Protein AF-A0A957M4W5-F1 (afdb_monomer_lite)

Structure (mmCIF, N/CA/C/O backbone):
data_AF-A0A957M4W5-F1
#
_entry.id   AF-A0A957M4W5-F1
#
loop_
_atom_site.group_PDB
_atom_site.id
_atom_site.type_symbol
_atom_site.label_atom_id
_atom_site.label_alt_id
_atom_site.label_comp_id
_atom_site.label_asym_id
_atom_site.label_entity_id
_atom_site.label_seq_id
_atom_site.pdbx_PDB_ins_code
_atom_site.Cartn_x
_atom_site.Cartn_y
_atom_site.Cartn_z
_atom_site.occupancy
_atom_site.B_iso_or_equiv
_atom_site.auth_seq_id
_atom_site.auth_comp_id
_atom_site.auth_asym_id
_atom_site.auth_atom_id
_atom_site.pdbx_PDB_model_num
ATOM 1 N N . MET A 1 1 ? -40.527 -30.490 67.585 1.00 49.03 1 MET A N 1
ATOM 2 C CA . MET A 1 1 ? -40.979 -29.823 68.826 1.00 49.03 1 MET A CA 1
ATOM 3 C C . MET A 1 1 ? -39.750 -29.315 69.561 1.00 49.03 1 MET A C 1
ATOM 5 O O . MET A 1 1 ? -38.882 -30.117 69.866 1.00 49.03 1 MET A O 1
ATOM 9 N N . SER A 1 2 ? -39.619 -27.997 69.733 1.00 46.81 2 SER A N 1
ATOM 10 C CA . SER A 1 2 ? -38.446 -27.379 70.375 1.00 46.81 2 SER A CA 1
ATOM 11 C C . SER A 1 2 ? -38.465 -27.635 71.887 1.00 46.81 2 SER A C 1
ATOM 13 O O . SER A 1 2 ? -39.535 -27.599 72.487 1.00 46.81 2 SER A O 1
ATOM 15 N N . THR A 1 3 ? -37.305 -27.873 72.506 1.00 54.59 3 THR A N 1
ATOM 16 C CA . THR A 1 3 ? -37.113 -28.144 73.948 1.00 54.59 3 THR A CA 1
ATOM 17 C C . THR A 1 3 ? -37.828 -27.124 74.847 1.00 54.59 3 THR A C 1
ATOM 19 O O . THR A 1 3 ? -38.330 -27.476 75.911 1.00 54.59 3 THR A O 1
ATOM 22 N N . LYS A 1 4 ? -37.982 -25.881 74.364 1.00 51.59 4 LYS A N 1
ATOM 23 C CA . LYS A 1 4 ? -38.770 -24.819 75.010 1.00 51.59 4 LYS A CA 1
ATOM 24 C C . LYS A 1 4 ? -40.241 -25.191 75.229 1.00 51.59 4 LYS A C 1
ATOM 26 O O . LYS A 1 4 ? -40.789 -24.856 76.271 1.00 51.59 4 LYS A O 1
ATOM 31 N N . TYR A 1 5 ? -40.866 -25.890 74.282 1.00 57.50 5 TYR A N 1
ATOM 32 C CA . TYR A 1 5 ? -42.267 -26.310 74.391 1.00 57.50 5 TYR A CA 1
ATOM 33 C C . TYR A 1 5 ? -42.451 -27.432 75.421 1.00 57.50 5 TYR A C 1
ATOM 35 O O . TYR A 1 5 ? -43.413 -27.397 76.175 1.00 57.50 5 TYR A O 1
ATOM 43 N N . MET A 1 6 ? -41.497 -28.366 75.536 1.00 63.84 6 MET A N 1
ATOM 44 C CA . MET A 1 6 ? -41.560 -29.418 76.565 1.00 63.84 6 MET A CA 1
ATOM 45 C C . MET A 1 6 ? -41.401 -28.871 77.989 1.00 63.84 6 MET A C 1
ATOM 47 O O . MET A 1 6 ? -42.071 -29.342 78.904 1.00 63.84 6 MET A O 1
ATOM 51 N N . ILE A 1 7 ? -40.526 -27.879 78.179 1.00 61.97 7 ILE A N 1
ATOM 52 C CA . ILE A 1 7 ? -40.342 -27.193 79.467 1.00 61.97 7 ILE A CA 1
ATOM 53 C C . ILE A 1 7 ? -41.641 -26.472 79.853 1.00 61.97 7 ILE A C 1
ATOM 55 O O . ILE A 1 7 ? -42.148 -26.666 80.957 1.00 61.97 7 ILE A O 1
ATOM 59 N N . TYR A 1 8 ? -42.231 -25.715 78.922 1.00 60.00 8 TYR A N 1
ATOM 60 C CA . TYR A 1 8 ? -43.507 -25.030 79.147 1.00 60.00 8 TYR A CA 1
ATOM 61 C C . TYR A 1 8 ? -44.640 -25.994 79.532 1.00 60.00 8 TYR A C 1
ATOM 63 O O . TYR A 1 8 ? -45.317 -25.743 80.526 1.00 60.00 8 TYR A O 1
ATOM 71 N N . ASP A 1 9 ? -44.809 -27.113 78.822 1.00 66.62 9 ASP A N 1
ATOM 72 C CA . ASP A 1 9 ? -45.874 -28.086 79.115 1.00 66.62 9 ASP A CA 1
ATOM 73 C C . ASP A 1 9 ? -45.688 -28.774 80.477 1.00 66.62 9 ASP A C 1
ATOM 75 O O . ASP A 1 9 ? -46.644 -28.920 81.244 1.00 66.62 9 ASP A O 1
ATOM 79 N N . LYS A 1 10 ? -44.448 -29.148 80.824 1.00 66.69 10 LYS A N 1
ATOM 80 C CA . LYS A 1 10 ? -44.124 -29.808 82.099 1.00 66.69 10 LYS A CA 1
ATOM 81 C C . LYS A 1 10 ? -44.449 -28.919 83.303 1.00 66.69 10 LYS A C 1
ATOM 83 O O . LYS A 1 10 ? -45.010 -29.394 84.292 1.00 66.69 10 LYS A O 1
ATOM 88 N N . TYR A 1 11 ? -44.124 -27.630 83.221 1.00 62.44 11 TYR A N 1
ATOM 89 C CA . TYR A 1 11 ? -44.342 -26.689 84.320 1.00 62.44 11 TYR A CA 1
ATOM 90 C C . TYR A 1 11 ? -45.766 -26.115 84.347 1.00 62.44 11 TYR A C 1
ATOM 92 O O . TYR A 1 11 ? -46.300 -25.889 85.433 1.00 62.44 11 TYR A O 1
ATOM 100 N N . ALA A 1 12 ? -46.427 -25.961 83.194 1.00 63.72 12 ALA A N 1
ATOM 101 C CA . ALA A 1 12 ? -47.840 -25.581 83.119 1.00 63.72 12 ALA A CA 1
ATOM 102 C C . ALA A 1 12 ? -48.756 -26.648 83.741 1.00 63.72 12 ALA A C 1
ATOM 104 O O . ALA A 1 12 ? -49.696 -26.307 84.460 1.00 63.72 12 ALA A O 1
ATOM 105 N N . TYR A 1 13 ? -48.444 -27.932 83.534 1.00 64.94 13 TYR A N 1
ATOM 106 C CA . TYR A 1 13 ? -49.155 -29.040 84.173 1.00 64.94 13 TYR A CA 1
ATOM 107 C C . TYR A 1 13 ? -48.959 -29.046 85.700 1.00 64.94 13 TYR A C 1
ATOM 109 O O . TYR A 1 13 ? -49.928 -29.152 86.450 1.00 64.94 13 TYR A O 1
ATOM 117 N N . ALA A 1 14 ? -47.725 -28.843 86.177 1.00 61.59 14 ALA A N 1
ATOM 118 C CA . ALA A 1 14 ? -47.419 -28.781 87.609 1.00 61.59 14 ALA A CA 1
ATOM 119 C C . ALA A 1 14 ? -48.068 -27.573 88.319 1.00 61.59 14 ALA A C 1
ATOM 121 O O . ALA A 1 14 ? -48.540 -27.694 89.450 1.00 61.59 14 ALA A O 1
ATOM 122 N N . LEU A 1 15 ? -48.136 -26.414 87.653 1.00 61.06 15 LEU A N 1
ATOM 123 C CA . LEU A 1 15 ? -48.837 -25.225 88.154 1.00 61.06 15 LEU A CA 1
ATOM 124 C C . LEU A 1 15 ? -50.358 -25.408 88.148 1.00 61.06 15 LEU A C 1
ATOM 126 O O . LEU A 1 15 ? -51.016 -25.022 89.112 1.00 61.06 15 LEU A O 1
ATOM 130 N N . GLY A 1 16 ? -50.915 -26.016 87.096 1.00 64.12 16 GLY A N 1
ATOM 131 C CA . GLY A 1 16 ? -52.340 -26.333 87.009 1.00 64.12 16 GLY A CA 1
ATOM 132 C C . GLY A 1 16 ? -52.800 -27.263 88.132 1.00 64.12 16 GLY A C 1
ATOM 133 O O . GLY A 1 16 ? -53.835 -27.010 88.748 1.00 64.12 16 GLY A O 1
ATOM 134 N N . GLU A 1 17 ? -51.994 -28.273 88.461 1.00 62.56 17 GLU A N 1
ATOM 135 C CA . GLU A 1 17 ? -52.295 -29.216 89.541 1.00 62.56 17 GLU A CA 1
ATOM 136 C C . GLU A 1 17 ? -52.114 -28.581 90.932 1.00 62.56 17 GLU A C 1
ATOM 138 O O . GLU A 1 17 ? -52.993 -28.691 91.789 1.00 62.56 17 GLU A O 1
ATOM 143 N N . GLY A 1 18 ? -51.050 -27.792 91.131 1.00 57.69 18 GLY A N 1
ATOM 144 C CA . GLY A 1 18 ? -50.808 -27.071 92.387 1.00 57.69 18 GLY A CA 1
ATOM 145 C C . GLY A 1 18 ? -51.865 -26.005 92.711 1.00 57.69 18 GLY A C 1
ATOM 146 O O . GLY A 1 18 ? -52.215 -25.815 93.875 1.00 57.69 18 GLY A O 1
ATOM 147 N N . VAL A 1 19 ? -52.431 -25.336 91.698 1.00 60.56 19 VAL A N 1
ATOM 148 C CA . VAL A 1 19 ? -53.544 -24.378 91.864 1.00 60.56 19 VAL A CA 1
ATOM 149 C C . VAL A 1 19 ? -54.858 -25.096 92.198 1.00 60.56 19 VAL A C 1
ATOM 151 O O . VAL A 1 19 ? -55.658 -24.585 92.988 1.00 60.56 19 VAL A O 1
ATOM 154 N N . ARG A 1 20 ? -55.073 -26.299 91.652 1.00 58.00 20 ARG A N 1
ATOM 155 C CA . ARG A 1 20 ? -56.258 -27.124 91.935 1.00 58.00 20 ARG A CA 1
ATOM 156 C C . ARG A 1 20 ? -56.265 -27.641 93.375 1.00 58.00 20 ARG A C 1
ATOM 158 O O . ARG A 1 20 ? -57.319 -27.657 94.011 1.00 58.00 20 ARG A O 1
ATOM 165 N N . GLU A 1 21 ? -55.097 -27.984 93.914 1.00 53.88 21 GLU A N 1
ATOM 166 C CA . GLU A 1 21 ? -54.930 -28.370 95.322 1.00 53.88 21 GLU A CA 1
ATOM 167 C C . GLU A 1 21 ? -54.934 -27.173 96.291 1.00 53.88 21 GLU A C 1
ATOM 169 O O . GLU A 1 21 ? -55.368 -27.311 97.437 1.00 53.88 21 GLU A O 1
ATOM 174 N N . LEU A 1 22 ? -54.566 -25.968 95.832 1.00 53.09 22 LEU A N 1
ATOM 175 C CA . LEU A 1 22 ? -54.606 -24.728 96.623 1.00 53.09 22 LEU A CA 1
ATOM 176 C C . LEU A 1 22 ? -56.011 -24.380 97.143 1.00 53.09 22 LEU A C 1
ATOM 178 O O . LEU A 1 22 ? -56.154 -23.829 98.237 1.00 53.09 22 LEU A O 1
ATOM 182 N N . SER A 1 23 ? -57.054 -24.754 96.391 1.00 54.22 23 SER A N 1
ATOM 183 C CA . SER A 1 23 ? -58.458 -24.593 96.803 1.00 54.22 23 SER A CA 1
ATOM 184 C C . SER A 1 23 ? -58.836 -25.406 98.051 1.00 54.22 23 SER A C 1
ATOM 186 O O . SER A 1 23 ? -59.921 -25.205 98.591 1.00 54.22 23 SER A O 1
ATOM 188 N N . ARG A 1 24 ? -57.961 -26.298 98.546 1.00 55.62 24 ARG A N 1
ATOM 189 C CA . ARG A 1 24 ? -58.175 -27.093 99.770 1.00 55.62 24 ARG A CA 1
ATOM 190 C C . ARG A 1 24 ? -57.471 -26.547 101.024 1.00 55.62 24 ARG A C 1
ATOM 192 O O . ARG A 1 24 ? -57.522 -27.190 102.066 1.00 55.62 24 ARG A O 1
ATOM 199 N N . GLY A 1 25 ? -56.891 -25.341 100.971 1.00 53.22 25 GLY A N 1
ATOM 200 C CA . GLY A 1 25 ? -56.636 -24.533 102.175 1.00 53.22 25 GLY A CA 1
ATOM 201 C C . GLY A 1 25 ? -55.295 -24.719 102.898 1.00 53.22 25 GLY A C 1
ATOM 202 O O . GLY A 1 25 ? -55.212 -24.384 104.078 1.00 53.22 25 GLY A O 1
ATOM 203 N N . ASN A 1 26 ? -54.233 -25.193 102.235 1.00 55.41 26 ASN A N 1
ATOM 204 C CA . ASN A 1 26 ? -52.929 -25.403 102.881 1.00 55.41 26 ASN A CA 1
ATOM 205 C C . ASN A 1 26 ? -51.832 -24.487 102.283 1.00 55.41 26 ASN A C 1
ATOM 207 O O . ASN A 1 26 ? -51.520 -24.554 101.095 1.00 55.41 26 ASN A O 1
ATOM 211 N N . ARG A 1 27 ? -51.246 -23.593 103.097 1.00 53.28 27 ARG A N 1
ATOM 212 C CA . ARG A 1 27 ? -50.326 -22.513 102.650 1.00 53.28 27 ARG A CA 1
ATOM 213 C C . ARG A 1 27 ? -48.969 -23.003 102.121 1.00 53.28 27 ARG A C 1
ATOM 215 O O . ARG A 1 27 ? -48.314 -22.276 101.381 1.00 53.28 27 ARG A O 1
ATOM 222 N N . ILE A 1 28 ? -48.587 -24.239 102.444 1.00 56.12 28 ILE A N 1
ATOM 223 C CA . ILE A 1 28 ? -47.304 -24.871 102.081 1.00 56.12 28 ILE A CA 1
ATOM 224 C C . ILE A 1 28 ? -47.142 -25.008 100.548 1.00 56.12 28 ILE A C 1
ATOM 226 O O . ILE A 1 28 ? -46.027 -25.012 100.031 1.00 56.12 28 ILE A O 1
ATOM 230 N N . HIS A 1 29 ? -48.245 -25.031 99.792 1.00 59.09 29 HIS A N 1
ATOM 231 C CA . HIS A 1 29 ? -48.216 -25.227 98.337 1.00 59.09 29 HIS A CA 1
ATOM 232 C C . HIS A 1 29 ? -47.910 -23.952 97.531 1.00 59.09 29 HIS A C 1
ATOM 234 O O . HIS A 1 29 ? -47.412 -24.054 96.412 1.00 59.09 29 HIS A O 1
ATOM 240 N N . ILE A 1 30 ? -48.135 -22.749 98.083 1.00 62.62 30 ILE A N 1
ATOM 241 C CA . ILE A 1 30 ? -47.792 -21.484 97.397 1.00 62.62 30 ILE A CA 1
ATOM 242 C C . ILE A 1 30 ? -46.275 -21.326 97.300 1.00 62.62 30 ILE A C 1
ATOM 244 O O . ILE A 1 30 ? -45.759 -20.913 96.261 1.00 62.62 30 ILE A O 1
ATOM 248 N N . ASP A 1 31 ? -45.557 -21.677 98.366 1.00 64.31 31 ASP A N 1
ATOM 249 C CA . ASP A 1 31 ? -44.098 -21.599 98.388 1.00 64.31 31 ASP A CA 1
ATOM 250 C C . ASP A 1 31 ? -43.473 -22.663 97.479 1.00 64.31 31 ASP A C 1
ATOM 252 O O . ASP A 1 31 ? -42.521 -22.362 96.761 1.00 64.31 31 ASP A O 1
ATOM 256 N N . ALA A 1 32 ? -44.070 -23.858 97.403 1.00 67.94 32 ALA A N 1
ATOM 257 C CA . ALA A 1 32 ? -43.677 -24.891 96.446 1.00 67.94 32 ALA A CA 1
ATOM 258 C C . ALA A 1 32 ? -43.917 -24.463 94.985 1.00 67.94 32 ALA A C 1
ATOM 260 O O . ALA A 1 32 ? -43.037 -24.634 94.144 1.00 67.94 32 ALA A O 1
ATOM 261 N N . ALA A 1 33 ? -45.061 -23.840 94.680 1.00 66.06 33 ALA A N 1
ATOM 262 C CA . ALA A 1 33 ? -45.351 -23.310 93.346 1.00 66.06 33 ALA A CA 1
ATOM 263 C C . ALA A 1 33 ? -44.408 -22.156 92.965 1.00 66.06 33 ALA A C 1
ATOM 265 O O . ALA A 1 33 ? -43.913 -22.101 91.841 1.00 66.06 33 ALA A O 1
ATOM 266 N N . ARG A 1 34 ? -44.098 -21.255 93.907 1.00 68.25 34 ARG A N 1
ATOM 267 C CA . ARG A 1 34 ? -43.106 -20.185 93.703 1.00 68.25 34 ARG A CA 1
ATOM 268 C C . ARG A 1 34 ? -41.699 -20.735 93.498 1.00 68.25 34 ARG A C 1
ATOM 270 O O . ARG A 1 34 ? -40.968 -20.196 92.672 1.00 68.25 34 ARG A O 1
ATOM 277 N N . LEU A 1 35 ? -41.319 -21.785 94.224 1.00 75.81 35 LEU A N 1
ATOM 278 C CA . LEU A 1 35 ? -40.028 -22.448 94.060 1.00 75.81 35 LEU A CA 1
ATOM 279 C C . LEU A 1 35 ? -39.932 -23.146 92.700 1.00 75.81 35 LEU A C 1
ATOM 281 O O . LEU A 1 35 ? -38.945 -22.953 92.000 1.00 75.81 35 LEU A O 1
ATOM 285 N N . ALA A 1 36 ? -40.969 -23.879 92.292 1.00 73.81 36 ALA A N 1
ATOM 286 C CA . ALA A 1 36 ? -41.032 -24.517 90.979 1.00 73.81 36 ALA A CA 1
ATOM 287 C C . ALA A 1 36 ? -40.954 -23.490 89.839 1.00 73.81 36 ALA A C 1
ATOM 289 O O . ALA A 1 36 ? -40.264 -23.718 88.852 1.00 73.81 36 ALA A O 1
ATOM 290 N N . LEU A 1 37 ? -41.605 -22.333 89.996 1.00 71.69 37 LEU A N 1
ATOM 291 C CA . LEU A 1 37 ? -41.575 -21.260 89.004 1.00 71.69 37 LEU A CA 1
ATOM 292 C C . LEU A 1 37 ? -40.212 -20.550 88.961 1.00 71.69 37 LEU A C 1
ATOM 294 O O . LEU A 1 37 ? -39.740 -20.225 87.878 1.00 71.69 37 LEU A O 1
ATOM 298 N N . ARG A 1 38 ? -39.540 -20.367 90.107 1.00 78.19 38 ARG A N 1
ATOM 299 C CA . ARG A 1 38 ? -38.147 -19.883 90.149 1.00 78.19 38 ARG A CA 1
ATOM 300 C C . ARG A 1 38 ? -37.187 -20.859 89.478 1.00 78.19 38 ARG A C 1
ATOM 302 O O . ARG A 1 38 ? -36.428 -20.435 88.623 1.00 78.19 38 ARG A O 1
ATOM 309 N N . LEU A 1 39 ? -37.283 -22.149 89.793 1.00 79.69 39 LEU A N 1
ATOM 310 C CA . LEU A 1 39 ? -36.460 -23.188 89.169 1.00 79.69 39 LEU A CA 1
ATOM 311 C C . LEU A 1 39 ? -36.699 -23.273 87.657 1.00 79.69 39 LEU A C 1
ATOM 313 O O . LEU A 1 39 ? -35.746 -23.390 86.900 1.00 79.69 39 LEU A O 1
ATOM 317 N N . ALA A 1 40 ? -37.949 -23.146 87.206 1.00 74.75 40 ALA A N 1
ATOM 318 C CA . ALA A 1 40 ? -38.273 -23.111 85.782 1.00 74.75 40 ALA A CA 1
ATOM 319 C C . ALA A 1 40 ? -37.713 -21.860 85.083 1.00 74.75 40 ALA A C 1
ATOM 321 O O . ALA A 1 40 ? -37.287 -21.942 83.934 1.00 74.75 40 ALA A O 1
ATOM 322 N N . LEU A 1 41 ? -37.704 -20.705 85.758 1.00 74.94 41 LEU A N 1
ATOM 323 C CA . LEU A 1 41 ? -37.092 -19.481 85.235 1.00 74.94 41 LEU A CA 1
ATOM 324 C C . LEU A 1 41 ? -35.562 -19.573 85.199 1.00 74.94 41 LEU A C 1
ATOM 326 O O . LEU A 1 41 ? -34.975 -19.131 84.214 1.00 74.94 41 LEU A O 1
ATOM 330 N N . ASP A 1 42 ? -34.934 -20.177 86.207 1.00 78.62 42 ASP A N 1
ATOM 331 C CA . ASP A 1 42 ? -33.486 -20.405 86.247 1.00 78.62 42 ASP A CA 1
ATOM 332 C C . ASP A 1 42 ? -33.053 -21.420 85.174 1.00 78.62 42 ASP A C 1
ATOM 334 O O . ASP A 1 42 ? -32.113 -21.158 84.429 1.00 78.62 42 ASP A O 1
ATOM 338 N N . GLU A 1 43 ? -33.793 -22.520 84.991 1.00 77.19 43 GLU A N 1
ATOM 339 C CA . GLU A 1 43 ? -33.548 -23.513 83.931 1.00 77.19 43 GLU A CA 1
ATOM 340 C C . GLU A 1 43 ? -33.753 -22.903 82.531 1.00 77.19 43 GLU A C 1
ATOM 342 O O . GLU A 1 43 ? -32.986 -23.155 81.596 1.00 77.19 43 GLU A O 1
ATOM 347 N N . LEU A 1 44 ? -34.753 -22.026 82.373 1.00 71.81 44 LEU A N 1
ATOM 348 C CA . LEU A 1 44 ? -34.941 -21.262 81.142 1.00 71.81 44 LEU A CA 1
ATOM 349 C C . LEU A 1 44 ? -33.770 -20.289 80.915 1.00 71.81 44 LEU A C 1
ATOM 351 O O . LEU A 1 44 ? -33.269 -20.204 79.792 1.00 71.81 44 LEU A O 1
ATOM 355 N N . ALA A 1 45 ? -33.305 -19.588 81.950 1.00 70.25 45 ALA A N 1
ATOM 356 C CA . ALA A 1 45 ? -32.176 -18.664 81.870 1.00 70.25 45 ALA A CA 1
ATOM 357 C C . ALA A 1 45 ? -30.862 -19.386 81.533 1.00 70.25 45 ALA A C 1
ATOM 359 O O . ALA A 1 45 ? -30.125 -18.918 80.663 1.00 70.25 45 ALA A O 1
ATOM 360 N N . GLU A 1 46 ? -30.597 -20.554 82.119 1.00 72.88 46 GLU A N 1
ATOM 361 C CA . GLU A 1 46 ? -29.457 -21.410 81.768 1.00 72.88 46 GLU A CA 1
ATOM 362 C C . GLU A 1 46 ? -29.557 -21.930 80.332 1.00 72.88 46 GLU A C 1
ATOM 364 O O . GLU A 1 46 ? -28.560 -21.934 79.613 1.00 72.88 46 GLU A O 1
ATOM 369 N N . SER A 1 47 ? -30.759 -22.284 79.862 1.00 66.81 47 SER A N 1
ATOM 370 C CA . SER A 1 47 ? -30.954 -22.741 78.479 1.00 66.81 47 SER A CA 1
ATOM 371 C C . SER A 1 47 ? -30.734 -21.636 77.435 1.00 66.81 47 SER A C 1
ATOM 373 O O . SER A 1 47 ? -30.338 -21.923 76.305 1.00 66.81 47 SER A O 1
ATOM 375 N N . ILE A 1 48 ? -30.983 -20.369 77.790 1.00 61.91 48 ILE A N 1
ATOM 376 C CA . ILE A 1 48 ? -30.866 -19.213 76.885 1.00 61.91 48 ILE A CA 1
ATOM 377 C C . ILE A 1 48 ? -29.471 -18.563 76.983 1.00 61.91 48 ILE A C 1
ATOM 379 O O . ILE A 1 48 ? -28.985 -18.012 75.993 1.00 61.91 48 ILE A O 1
ATOM 383 N N . SER A 1 49 ? -28.792 -18.674 78.129 1.00 62.53 49 SER A N 1
ATOM 384 C CA . SER A 1 49 ? -27.457 -18.105 78.380 1.00 62.53 49 SER A CA 1
ATOM 385 C C . SER A 1 49 ? -26.378 -18.470 77.343 1.00 62.53 49 SER A C 1
ATOM 387 O O . SER A 1 49 ? -25.652 -17.567 76.934 1.00 62.53 49 SER A O 1
ATOM 389 N N . PRO A 1 50 ? -26.261 -19.714 76.833 1.00 62.78 50 PRO A N 1
ATOM 390 C CA . PRO A 1 50 ? -25.294 -20.035 75.775 1.00 62.78 50 PRO A CA 1
ATOM 391 C C . PRO A 1 50 ? -25.761 -19.620 74.364 1.00 62.78 50 PRO A C 1
ATOM 393 O O . PRO A 1 50 ? -24.953 -19.542 73.436 1.00 62.78 50 PRO A O 1
ATOM 396 N N . ILE A 1 51 ? -27.055 -19.335 74.185 1.00 60.56 51 ILE A N 1
ATOM 397 C CA . ILE A 1 51 ? -27.686 -19.040 72.886 1.00 60.56 51 ILE A CA 1
ATOM 398 C C . ILE A 1 51 ? -27.673 -17.530 72.582 1.00 60.56 51 ILE A C 1
ATOM 400 O O . ILE A 1 51 ? -27.568 -17.120 71.429 1.00 60.56 51 ILE A O 1
ATOM 404 N N . LEU A 1 52 ? -27.755 -16.678 73.606 1.00 61.03 52 LEU A N 1
ATOM 405 C CA . LEU A 1 52 ? -27.736 -15.215 73.464 1.00 61.03 52 LEU A CA 1
ATOM 406 C C . LEU A 1 52 ? -26.428 -14.667 72.851 1.00 61.03 52 LEU A C 1
ATOM 408 O O . LEU A 1 52 ? -26.516 -13.904 71.886 1.00 61.03 52 LEU A O 1
ATOM 412 N N . PRO A 1 53 ? -25.226 -15.056 73.329 1.00 64.06 53 PRO A N 1
ATOM 413 C CA . PRO A 1 53 ? -23.969 -14.598 72.742 1.00 64.06 53 PRO A CA 1
ATOM 414 C C . PRO A 1 53 ? -23.793 -15.111 71.313 1.00 64.06 53 PRO A C 1
ATOM 416 O O . PRO A 1 53 ? -23.372 -14.364 70.437 1.00 64.06 53 PRO A O 1
ATOM 419 N N . THR A 1 54 ? -24.171 -16.369 71.063 1.00 66.75 54 THR A N 1
ATOM 420 C CA . THR A 1 54 ? -24.032 -17.014 69.751 1.00 66.75 54 THR A CA 1
ATOM 421 C C . THR A 1 54 ? -24.975 -16.410 68.706 1.00 66.75 54 THR A C 1
ATOM 423 O O . THR A 1 54 ? -24.535 -16.128 67.592 1.00 66.75 54 THR A O 1
ATOM 426 N N . LEU A 1 55 ? -26.228 -16.106 69.066 1.00 68.50 55 LEU A N 1
ATOM 427 C CA . LEU A 1 55 ? -27.167 -15.389 68.193 1.00 68.50 55 LEU A CA 1
ATOM 428 C C . LEU A 1 55 ? -26.720 -13.956 67.883 1.00 68.50 55 LEU A C 1
ATOM 430 O O . LEU A 1 55 ? -26.879 -13.524 66.745 1.00 68.50 55 LEU A O 1
ATOM 434 N N . SER A 1 56 ? -26.156 -13.227 68.855 1.00 73.50 56 SER A N 1
ATOM 435 C CA . SER A 1 56 ? -25.607 -11.886 68.603 1.00 73.50 56 SER A CA 1
ATOM 436 C C . SER A 1 56 ? -24.445 -11.960 67.617 1.00 73.50 56 SER A C 1
ATOM 438 O O . SER A 1 56 ? -24.470 -11.288 66.591 1.00 73.50 56 SER A O 1
ATOM 440 N N . THR A 1 57 ? -23.484 -12.860 67.859 1.00 81.62 57 THR A N 1
ATOM 441 C CA . THR A 1 57 ? -22.320 -13.017 66.975 1.00 81.62 57 THR A CA 1
ATOM 442 C C . THR A 1 57 ? -22.691 -13.461 65.563 1.00 81.62 57 THR A C 1
ATOM 444 O O . THR A 1 57 ? -22.033 -13.064 64.607 1.00 81.62 57 THR A O 1
ATOM 447 N N . GLU A 1 58 ? -23.738 -14.273 65.410 1.00 82.81 58 GLU A N 1
ATOM 448 C CA . GLU A 1 58 ? -24.215 -14.712 64.098 1.00 82.81 58 GLU A CA 1
ATOM 449 C C . GLU A 1 58 ? -24.925 -13.579 63.343 1.00 82.81 58 GLU A C 1
ATOM 451 O O . GLU A 1 58 ? -24.715 -13.406 62.145 1.00 82.81 58 GLU A O 1
ATOM 456 N N . ASN A 1 59 ? -25.707 -12.747 64.038 1.00 86.12 59 ASN A N 1
ATOM 457 C CA . ASN A 1 59 ? -26.347 -11.574 63.435 1.00 86.12 59 ASN A CA 1
ATOM 458 C C . ASN A 1 59 ? -25.302 -10.533 62.993 1.00 86.12 59 ASN A C 1
ATOM 460 O O . ASN A 1 59 ? -25.383 -9.992 61.891 1.00 86.12 59 ASN A O 1
ATOM 464 N N . ASP A 1 60 ? -24.273 -10.317 63.816 1.00 89.31 60 ASP A N 1
ATOM 465 C CA . ASP A 1 60 ? -23.150 -9.432 63.493 1.00 89.31 60 ASP A CA 1
ATOM 466 C C . ASP A 1 60 ? -22.341 -9.961 62.296 1.00 89.31 60 ASP A C 1
ATOM 468 O O . ASP A 1 60 ? -21.979 -9.198 61.398 1.00 89.31 60 ASP A O 1
ATOM 472 N N . ARG A 1 61 ? -22.130 -11.283 62.210 1.00 88.75 61 ARG A N 1
ATOM 473 C CA . ARG A 1 61 ? -21.527 -11.925 61.029 1.00 88.75 61 ARG A CA 1
ATOM 474 C C . ARG A 1 61 ? -22.353 -11.708 59.769 1.00 88.75 61 ARG A C 1
ATOM 476 O O . ARG A 1 61 ? -21.792 -11.311 58.753 1.00 88.75 61 ARG A O 1
ATOM 483 N N . GLN A 1 62 ? -23.665 -11.921 59.827 1.00 91.06 62 GLN A N 1
ATOM 484 C CA . GLN A 1 62 ? -24.549 -11.724 58.675 1.00 91.06 62 GLN A CA 1
ATOM 485 C C . GLN A 1 62 ? -24.570 -10.266 58.208 1.00 91.06 62 GLN A C 1
ATOM 487 O O . GLN A 1 62 ? -24.540 -10.008 57.004 1.00 91.06 62 GLN A O 1
ATOM 492 N N . ARG A 1 63 ? -24.560 -9.309 59.144 1.00 91.25 63 ARG A N 1
ATOM 493 C CA . ARG A 1 63 ? -24.434 -7.879 58.831 1.00 91.25 63 ARG A CA 1
ATOM 494 C C . ARG A 1 63 ? -23.121 -7.571 58.125 1.00 91.25 63 ARG A C 1
ATOM 496 O O . ARG A 1 63 ? -23.146 -6.960 57.061 1.00 91.25 63 ARG A O 1
ATOM 503 N N . HIS A 1 64 ? -22.000 -8.062 58.645 1.00 93.69 64 HIS A N 1
ATOM 504 C CA . HIS A 1 64 ? -20.706 -7.873 57.995 1.00 93.69 64 HIS A CA 1
ATOM 505 C C . HIS A 1 64 ? -20.616 -8.559 56.630 1.00 93.69 64 HIS A C 1
ATOM 507 O O . HIS A 1 64 ? -20.042 -8.001 55.699 1.00 93.69 64 HIS A O 1
ATOM 513 N N . GLU A 1 65 ? -21.189 -9.748 56.455 1.00 94.38 65 GLU A N 1
ATOM 514 C CA . GLU A 1 65 ? -21.255 -10.386 55.138 1.00 94.38 65 GLU A CA 1
ATOM 515 C C . GLU A 1 65 ? -22.092 -9.577 54.149 1.00 94.38 65 GLU A C 1
ATOM 517 O O . GLU A 1 65 ? -21.698 -9.434 52.989 1.00 94.38 65 GLU A O 1
ATOM 522 N N . PHE A 1 66 ? -23.220 -9.025 54.596 1.00 94.62 66 PHE A N 1
ATOM 523 C CA . PHE A 1 66 ? -24.054 -8.157 53.776 1.00 94.62 66 PHE A CA 1
ATOM 524 C C . PHE A 1 66 ? -23.308 -6.881 53.375 1.00 94.62 66 PHE A C 1
ATOM 526 O O . PHE A 1 66 ? -23.258 -6.558 52.190 1.00 94.62 66 PHE A O 1
ATOM 533 N N . GLU A 1 67 ? -22.645 -6.216 54.323 1.00 95.56 67 GLU A N 1
ATOM 534 C CA . GLU A 1 67 ? -21.800 -5.046 54.058 1.00 95.56 67 GLU A CA 1
ATOM 535 C C . GLU A 1 67 ? -20.687 -5.376 53.062 1.00 95.56 67 GLU A C 1
ATOM 537 O O . GLU A 1 67 ? -20.480 -4.645 52.095 1.00 95.56 67 GLU A O 1
ATOM 542 N N . ARG A 1 68 ? -20.005 -6.517 53.225 1.00 93.31 68 ARG A N 1
ATOM 543 C CA . ARG A 1 68 ? -18.961 -6.955 52.287 1.00 93.31 68 ARG A CA 1
ATOM 544 C C . ARG A 1 68 ? -19.514 -7.222 50.893 1.00 93.31 68 ARG A C 1
ATOM 546 O O . ARG A 1 68 ? -18.871 -6.843 49.916 1.00 93.31 68 ARG A O 1
ATOM 553 N N . ARG A 1 69 ? -20.688 -7.852 50.777 1.00 94.00 69 ARG A N 1
ATOM 554 C CA . ARG A 1 69 ? -21.354 -8.077 49.482 1.00 94.00 69 ARG A CA 1
ATOM 555 C C . ARG A 1 69 ? -21.765 -6.761 48.838 1.00 94.00 69 ARG A C 1
ATOM 557 O O . ARG A 1 69 ? -21.545 -6.586 47.644 1.00 94.00 69 ARG A O 1
ATOM 564 N N . GLN A 1 70 ? -22.297 -5.83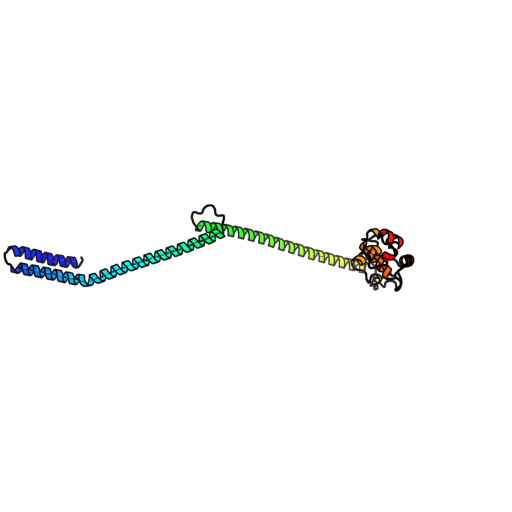1 49.622 1.00 95.19 70 GLN A N 1
ATOM 565 C CA . GLN A 1 70 ? -22.683 -4.514 49.141 1.00 95.19 70 GLN A CA 1
ATOM 566 C C . GLN A 1 70 ? -21.461 -3.730 48.647 1.00 95.19 70 GLN A C 1
ATOM 568 O O . GLN A 1 70 ? -21.477 -3.240 47.521 1.00 95.19 70 GLN A O 1
ATOM 573 N N . ILE A 1 71 ? -20.372 -3.692 49.420 1.00 95.44 71 ILE A N 1
ATOM 574 C CA . ILE A 1 71 ? -19.110 -3.049 49.023 1.00 95.44 71 ILE A CA 1
ATOM 575 C C . ILE A 1 71 ? -18.550 -3.686 47.746 1.00 95.44 71 ILE A C 1
ATOM 577 O O . ILE A 1 71 ? -18.183 -2.970 46.819 1.00 95.44 71 ILE A O 1
ATOM 581 N N . ASN A 1 72 ? -18.528 -5.019 47.660 1.00 95.12 72 ASN A N 1
ATOM 582 C CA . ASN A 1 72 ? -18.054 -5.724 46.469 1.00 95.12 72 ASN A CA 1
ATOM 583 C C . ASN A 1 72 ? -18.917 -5.396 45.236 1.00 95.12 72 ASN A C 1
ATOM 585 O O . ASN A 1 72 ? -18.382 -5.069 44.181 1.00 95.12 72 ASN A O 1
ATOM 589 N N . SER A 1 73 ? -20.245 -5.376 45.384 1.00 93.00 73 SER A N 1
ATOM 590 C CA . SER A 1 73 ? -21.145 -4.999 44.287 1.00 93.00 73 SER A CA 1
ATOM 591 C C . SER A 1 73 ? -20.939 -3.557 43.816 1.00 93.00 73 SER A C 1
ATOM 593 O O . SER A 1 73 ? -20.943 -3.311 42.615 1.00 93.00 73 SER A O 1
ATOM 595 N N . GLN A 1 74 ? -20.691 -2.619 44.735 1.00 94.56 74 GLN A N 1
ATOM 596 C CA . GLN A 1 74 ? -20.426 -1.216 44.404 1.00 94.56 74 GLN A CA 1
ATOM 597 C C . GLN A 1 74 ? -19.089 -1.045 43.678 1.00 94.56 74 GLN A C 1
ATOM 599 O O . GLN A 1 74 ? -19.021 -0.342 42.675 1.00 94.56 74 GLN A O 1
ATOM 604 N N . LEU A 1 75 ? -18.043 -1.743 44.131 1.00 94.69 75 LEU A N 1
ATOM 605 C CA . LEU A 1 75 ? -16.758 -1.785 43.429 1.00 94.69 75 LEU A CA 1
ATOM 606 C C . LEU A 1 75 ? -16.924 -2.328 42.007 1.00 94.69 75 LEU A C 1
ATOM 608 O O . LEU A 1 75 ? -16.433 -1.721 41.060 1.00 94.69 75 LEU A O 1
ATOM 612 N N . ARG A 1 76 ? -17.684 -3.417 41.843 1.00 94.56 76 ARG A N 1
ATOM 613 C CA . ARG A 1 76 ? -17.929 -4.012 40.528 1.00 94.56 76 ARG A CA 1
ATOM 614 C C . ARG A 1 76 ? -18.702 -3.084 39.592 1.00 94.56 76 ARG A C 1
ATOM 616 O O . ARG A 1 76 ? -18.417 -3.057 38.400 1.00 94.56 76 ARG A O 1
ATOM 623 N N . ILE A 1 77 ? -19.671 -2.334 40.113 1.00 93.62 77 ILE A N 1
ATOM 624 C CA . ILE A 1 77 ? -20.393 -1.319 39.334 1.00 93.62 77 ILE A CA 1
ATOM 625 C C . ILE A 1 77 ? -19.426 -0.218 38.885 1.00 93.62 77 ILE A C 1
ATOM 627 O O . ILE A 1 77 ? -19.405 0.108 37.703 1.00 93.62 77 ILE A O 1
ATOM 631 N N . GLY A 1 78 ? -18.571 0.281 39.783 1.00 93.25 78 GLY A N 1
ATOM 632 C CA . GLY A 1 78 ? -17.574 1.301 39.442 1.00 93.25 78 GLY A CA 1
ATOM 633 C C . GLY A 1 78 ? -16.570 0.847 38.372 1.00 93.25 78 GLY A C 1
ATOM 634 O O . GLY A 1 78 ? -16.236 1.623 37.480 1.00 93.25 78 GLY A O 1
ATOM 635 N N . GLU A 1 79 ? -16.125 -0.413 38.409 1.00 94.81 79 GLU A N 1
ATOM 636 C CA . GLU A 1 79 ? -15.287 -1.002 37.349 1.00 94.81 79 GLU A CA 1
ATOM 637 C C . GLU A 1 79 ? -16.005 -1.001 35.992 1.00 94.81 79 GLU A C 1
ATOM 639 O O . GLU A 1 79 ? -15.445 -0.562 34.988 1.00 94.81 79 GLU A O 1
ATOM 644 N N . LEU A 1 80 ? -17.265 -1.445 35.963 1.00 91.81 80 LEU A N 1
ATOM 645 C CA . LEU A 1 80 ? -18.061 -1.494 34.736 1.00 91.81 80 LEU A CA 1
ATOM 646 C C . LEU A 1 80 ? -18.332 -0.093 34.171 1.00 91.81 80 LEU A C 1
ATOM 648 O O . LEU A 1 80 ? -18.310 0.098 32.957 1.00 91.81 80 LEU A O 1
ATOM 652 N N . GLU A 1 81 ? -18.551 0.903 35.028 1.00 89.38 81 GLU A N 1
ATOM 653 C CA . GLU A 1 81 ? -18.693 2.299 34.607 1.00 89.38 81 GLU A CA 1
ATOM 654 C C . GLU A 1 81 ? -17.402 2.840 33.977 1.00 89.38 81 GLU A C 1
ATOM 656 O O . GLU A 1 81 ? -17.460 3.545 32.966 1.00 89.38 81 GLU A O 1
ATOM 661 N N . GLN A 1 82 ? -16.232 2.490 34.521 1.00 91.38 82 GLN A N 1
ATOM 662 C CA . GLN A 1 82 ? -14.947 2.857 33.918 1.00 91.38 82 GLN A CA 1
ATOM 663 C C . GLN A 1 82 ? -14.743 2.196 32.551 1.00 91.38 82 GLN A C 1
ATOM 665 O O . GLN A 1 82 ? -14.349 2.883 31.607 1.00 91.38 82 GLN A O 1
ATOM 670 N N . GLU A 1 83 ? -15.047 0.902 32.418 1.00 88.62 83 GLU A N 1
ATOM 671 C CA . GLU A 1 83 ? -14.970 0.191 31.135 1.00 88.62 83 GLU A CA 1
ATOM 672 C C . GLU A 1 83 ? -15.895 0.827 30.087 1.00 88.62 83 GLU A C 1
ATOM 674 O O . GLU A 1 83 ? -15.472 1.102 28.963 1.00 88.62 83 GLU A O 1
ATOM 679 N N . ILE A 1 84 ? -17.137 1.143 30.464 1.00 83.44 84 ILE A N 1
ATOM 680 C CA . ILE A 1 84 ? -18.107 1.808 29.586 1.00 83.44 84 ILE A CA 1
ATOM 681 C C . ILE A 1 84 ? -17.604 3.190 29.148 1.00 83.44 84 ILE A C 1
ATOM 683 O O . ILE A 1 84 ? -17.666 3.519 27.963 1.00 83.44 84 ILE A O 1
ATOM 687 N N . ASN A 1 85 ? -17.069 3.992 30.070 1.00 83.56 85 ASN A N 1
ATOM 688 C CA . ASN A 1 85 ? -16.524 5.310 29.744 1.00 83.56 85 ASN A CA 1
ATOM 689 C C . ASN A 1 85 ? -15.296 5.221 28.828 1.00 83.56 85 ASN A C 1
ATOM 691 O O . ASN A 1 85 ? -15.166 6.021 27.902 1.00 83.56 85 ASN A O 1
ATOM 695 N N . SER A 1 86 ? -14.424 4.230 29.039 1.00 87.06 86 SER A N 1
ATOM 696 C CA . SER A 1 86 ? -13.287 3.969 28.152 1.00 87.06 86 SER A CA 1
ATOM 697 C C . SER A 1 86 ? -13.748 3.606 26.737 1.00 87.06 86 SER A C 1
ATOM 699 O O . SER A 1 86 ? -13.235 4.163 25.765 1.00 87.06 86 SER A O 1
ATOM 701 N N . LEU A 1 87 ? -14.767 2.749 26.615 1.00 82.25 87 LEU A N 1
ATOM 702 C CA . LEU A 1 87 ? -15.360 2.389 25.326 1.00 82.25 87 LEU A CA 1
ATOM 703 C C . LEU A 1 87 ? -16.006 3.589 24.630 1.00 82.25 87 LEU A C 1
ATOM 705 O O . LEU A 1 87 ? -15.838 3.745 23.423 1.00 82.25 87 LEU A O 1
ATOM 709 N N . TYR A 1 88 ? -16.709 4.455 25.364 1.00 78.94 88 TYR A N 1
ATOM 710 C CA . TYR A 1 88 ? -17.264 5.682 24.791 1.00 78.94 88 TYR A CA 1
ATOM 711 C C . TYR A 1 88 ? -16.179 6.645 24.302 1.00 78.94 88 TYR A C 1
ATOM 713 O O . TYR A 1 88 ? -16.340 7.226 23.230 1.00 78.94 88 TYR A O 1
ATOM 721 N N . GLY A 1 89 ? -15.070 6.778 25.036 1.00 80.19 89 GLY A N 1
ATOM 722 C CA . GLY A 1 89 ? -13.913 7.562 24.596 1.00 80.19 89 GLY A CA 1
ATOM 723 C C . GLY A 1 89 ? -13.315 7.028 23.293 1.00 80.19 89 GLY A C 1
ATOM 724 O O . GLY A 1 89 ? -13.173 7.773 22.327 1.00 80.19 89 GLY A O 1
ATOM 725 N N . TRP A 1 90 ? -13.063 5.718 23.226 1.00 84.56 90 TRP A N 1
ATOM 726 C CA . TRP A 1 90 ? -12.566 5.067 22.011 1.00 84.56 90 TRP A CA 1
ATOM 727 C C . TRP A 1 90 ? -13.525 5.247 20.824 1.00 84.56 90 TRP A C 1
ATOM 729 O O . TRP A 1 90 ? -13.102 5.571 19.712 1.00 84.56 90 TRP A O 1
ATOM 739 N N . LEU A 1 91 ? -14.831 5.095 21.062 1.00 78.62 91 LEU A N 1
ATOM 740 C CA . LEU A 1 91 ? -15.856 5.267 20.035 1.00 78.62 91 LEU A CA 1
ATOM 741 C C . LEU A 1 91 ? -15.892 6.708 19.499 1.00 78.62 91 LEU A C 1
ATOM 743 O O . LEU A 1 91 ? -16.018 6.894 18.291 1.00 78.62 91 LEU A O 1
ATOM 747 N N . ALA A 1 92 ? -15.751 7.711 20.371 1.00 73.12 92 ALA A N 1
ATOM 748 C CA . ALA A 1 92 ? -15.718 9.119 19.977 1.00 73.12 92 ALA A CA 1
ATOM 749 C C . ALA A 1 92 ? -14.522 9.444 19.063 1.00 73.12 92 ALA A C 1
ATOM 751 O O . ALA A 1 92 ? -14.659 10.236 18.133 1.00 73.12 92 ALA A O 1
ATOM 752 N N . GLU A 1 93 ? -13.371 8.803 19.282 1.00 79.50 93 GLU A N 1
ATOM 753 C CA . GLU A 1 93 ? -12.193 8.946 18.417 1.00 79.50 93 GLU A CA 1
ATOM 754 C C . GLU A 1 93 ? -12.377 8.266 17.049 1.00 79.50 93 GLU A C 1
ATOM 756 O O . GLU A 1 93 ? -11.955 8.802 16.024 1.00 79.50 93 GLU A O 1
ATOM 761 N N . HIS A 1 94 ? -13.012 7.091 17.014 1.00 73.69 94 HIS A N 1
ATOM 762 C CA . HIS A 1 94 ? -13.083 6.250 15.810 1.00 73.69 94 HIS A CA 1
ATOM 763 C C . HIS A 1 94 ? -14.343 6.518 14.958 1.00 73.69 94 HIS A C 1
ATOM 765 O O . HIS A 1 94 ? -14.369 6.214 13.759 1.00 73.69 94 HIS A O 1
ATOM 771 N N . MET A 1 95 ? -15.377 7.140 15.537 1.00 68.38 95 MET A N 1
ATOM 772 C CA . MET A 1 95 ? -16.563 7.659 14.846 1.00 68.38 95 MET A CA 1
ATOM 773 C C . MET A 1 95 ? -17.036 8.991 15.455 1.00 68.38 95 MET A C 1
ATOM 775 O O . MET A 1 95 ? -18.011 9.011 16.210 1.00 68.38 95 MET A O 1
ATOM 779 N N . PRO A 1 96 ? -16.430 10.127 15.068 1.00 65.31 96 PRO A N 1
ATOM 780 C CA . PRO A 1 96 ? -16.886 11.447 15.514 1.00 65.31 96 PRO A CA 1
ATOM 781 C C . PRO A 1 96 ? -18.289 11.807 14.989 1.00 65.31 96 PRO A C 1
ATOM 783 O O . PRO A 1 96 ? -18.968 12.648 15.567 1.00 65.31 96 PRO A O 1
ATOM 786 N N . ASP A 1 97 ? -18.726 11.147 13.911 1.00 56.97 97 ASP A N 1
ATOM 787 C CA . ASP A 1 97 ? -19.939 11.466 13.148 1.00 56.97 97 ASP A CA 1
ATOM 788 C C . ASP A 1 97 ? -21.089 10.470 13.382 1.00 56.97 97 ASP A C 1
ATOM 790 O O . ASP A 1 97 ? -22.059 10.450 12.625 1.00 56.97 97 ASP A O 1
ATOM 794 N N . ALA A 1 98 ? -20.998 9.625 14.422 1.00 55.38 98 ALA A N 1
ATOM 795 C CA . ALA A 1 98 ? -22.049 8.680 14.816 1.00 55.38 98 ALA A CA 1
ATOM 796 C C . ALA A 1 98 ? -23.261 9.403 15.431 1.00 55.38 98 ALA A C 1
ATOM 798 O O . ALA A 1 98 ? -23.692 9.150 16.555 1.00 55.38 98 ALA A O 1
ATOM 799 N N . THR A 1 99 ? -23.831 10.329 14.672 1.00 54.72 99 THR A N 1
ATOM 800 C CA . THR A 1 99 ? -25.180 10.810 14.880 1.00 54.72 99 THR A CA 1
ATOM 801 C C . THR A 1 99 ? -26.123 9.722 14.365 1.00 54.72 99 THR A C 1
ATOM 803 O O . THR A 1 99 ? -26.198 9.436 13.178 1.00 54.72 99 THR A O 1
ATOM 806 N N . LEU A 1 100 ? -26.832 9.113 15.315 1.00 51.19 100 LEU A N 1
ATOM 807 C CA . LEU A 1 100 ? -27.943 8.168 15.169 1.00 51.19 100 LEU A CA 1
ATOM 808 C C . LEU A 1 100 ? -27.635 6.655 15.173 1.00 51.19 100 LEU A C 1
ATOM 810 O O . LEU A 1 100 ? -27.532 5.982 14.156 1.00 51.19 100 LEU A O 1
ATOM 814 N N . VAL A 1 101 ? -27.747 6.148 16.407 1.00 57.78 101 VAL A N 1
ATOM 815 C CA . VAL A 1 101 ? -28.452 4.925 16.827 1.00 57.78 101 VAL A CA 1
ATOM 816 C C . VAL A 1 101 ? -27.778 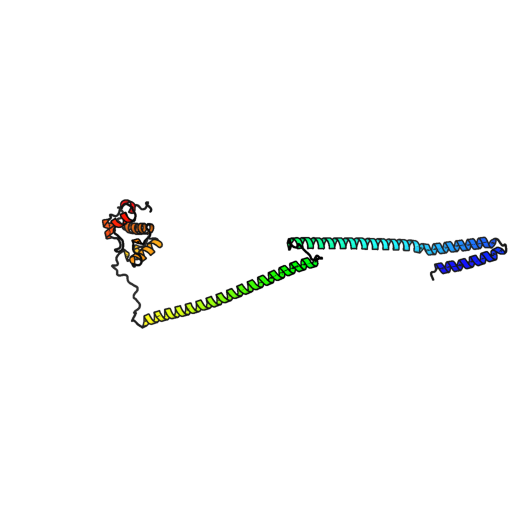3.601 16.478 1.00 57.78 101 VAL A C 1
ATOM 818 O O . VAL A 1 101 ? -28.070 2.946 15.483 1.00 57.78 101 VAL A O 1
ATOM 821 N N . PRO A 1 102 ? -27.106 3.058 17.492 1.00 52.12 102 PRO A N 1
ATOM 822 C CA . PRO A 1 102 ? -27.660 1.872 18.113 1.00 52.12 102 PRO A CA 1
ATOM 823 C C . PRO A 1 102 ? -28.049 2.192 19.549 1.00 52.12 102 PRO A C 1
ATOM 825 O O . PRO A 1 102 ? -27.345 2.892 20.269 1.00 52.12 102 PRO A O 1
ATOM 828 N N . ALA A 1 103 ? -29.172 1.639 19.993 1.00 57.25 103 ALA A N 1
ATOM 829 C CA . ALA A 1 103 ? -29.641 1.748 21.373 1.00 57.25 103 ALA A CA 1
ATOM 830 C C . ALA A 1 103 ? -28.660 1.149 22.417 1.00 57.25 103 ALA A C 1
ATOM 832 O O . ALA A 1 103 ? -28.976 1.125 23.603 1.00 57.25 103 ALA A O 1
ATOM 833 N N . SER A 1 104 ? -27.490 0.644 21.994 1.00 69.12 104 SER A N 1
ATOM 834 C CA . SER A 1 104 ? -26.453 0.065 22.845 1.00 69.12 104 SER A CA 1
ATOM 835 C C . SER A 1 104 ? -25.036 0.323 22.311 1.00 69.12 104 SER A C 1
ATOM 837 O O . SER A 1 104 ? -24.797 0.338 21.101 1.00 69.12 104 SER A O 1
ATOM 839 N N . THR A 1 105 ? -24.073 0.435 23.230 1.00 70.50 105 THR A N 1
ATOM 840 C CA . THR A 1 105 ? -22.625 0.548 22.963 1.00 70.50 105 THR A CA 1
ATOM 841 C C . THR A 1 105 ? -22.109 -0.573 22.051 1.00 70.50 105 THR A C 1
ATOM 843 O O . THR A 1 105 ? -21.263 -0.338 21.193 1.00 70.50 105 THR A O 1
ATOM 846 N N . ALA A 1 106 ? -22.669 -1.782 22.171 1.00 72.06 106 ALA A N 1
ATOM 847 C CA . ALA A 1 106 ? -22.291 -2.934 21.354 1.00 72.06 106 ALA A CA 1
ATOM 848 C C . ALA A 1 106 ? -22.603 -2.740 19.861 1.00 72.06 106 ALA A C 1
ATOM 850 O O . ALA A 1 106 ? -21.794 -3.108 19.014 1.00 72.06 106 ALA A O 1
ATOM 851 N N . GLY A 1 107 ? -23.740 -2.123 19.520 1.00 75.12 107 GLY A N 1
ATOM 852 C CA . GLY A 1 107 ? -24.070 -1.854 18.119 1.00 75.12 107 GLY A CA 1
ATOM 853 C C 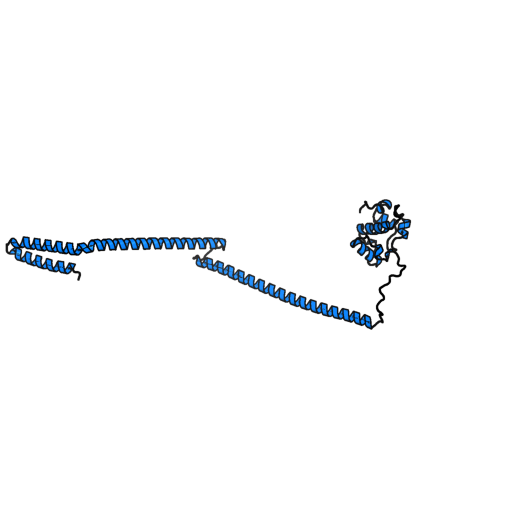. GLY A 1 107 ? -23.124 -0.834 17.484 1.00 75.12 107 GLY A C 1
ATOM 854 O O . GLY A 1 107 ? -22.826 -0.925 16.297 1.00 75.12 107 GLY A O 1
ATOM 855 N N . ALA A 1 108 ? -22.617 0.113 18.278 1.00 72.94 108 ALA A N 1
ATOM 856 C CA . ALA A 1 108 ? -21.724 1.146 17.774 1.00 72.94 108 ALA A CA 1
ATOM 857 C C . ALA A 1 108 ? -20.346 0.549 17.470 1.00 72.94 108 ALA A C 1
ATOM 859 O O . ALA A 1 108 ? -19.792 0.805 16.407 1.00 72.94 108 ALA A O 1
ATOM 860 N N . VAL A 1 109 ? -19.845 -0.331 18.346 1.00 79.31 109 VAL A N 1
ATOM 861 C CA . VAL A 1 109 ? -18.616 -1.101 18.101 1.00 79.31 109 VAL A CA 1
ATOM 862 C C . VAL A 1 109 ? -18.748 -1.970 16.847 1.00 79.31 109 VAL A C 1
ATOM 864 O O . VAL A 1 109 ? -17.836 -1.986 16.024 1.00 79.31 109 VAL A O 1
ATOM 867 N N . LEU A 1 110 ? -19.887 -2.643 16.649 1.00 81.81 110 LEU A N 1
ATOM 868 C CA . LEU A 1 110 ? -20.127 -3.436 15.438 1.00 81.81 110 LEU A CA 1
ATOM 869 C C . LEU A 1 110 ? -20.105 -2.578 14.166 1.00 81.81 110 LEU A C 1
ATOM 871 O O . LEU A 1 110 ? -19.485 -2.981 13.187 1.00 81.81 110 LEU A O 1
ATOM 875 N N . ALA A 1 111 ? -20.692 -1.379 14.191 1.00 81.19 111 ALA A N 1
ATOM 876 C CA . ALA A 1 111 ? -20.646 -0.460 13.054 1.00 81.19 111 ALA A CA 1
ATOM 877 C C . ALA A 1 111 ? -19.212 -0.001 12.720 1.00 81.19 111 ALA A C 1
ATOM 879 O O . ALA A 1 111 ? -18.845 0.071 11.546 1.00 81.19 111 ALA A O 1
AT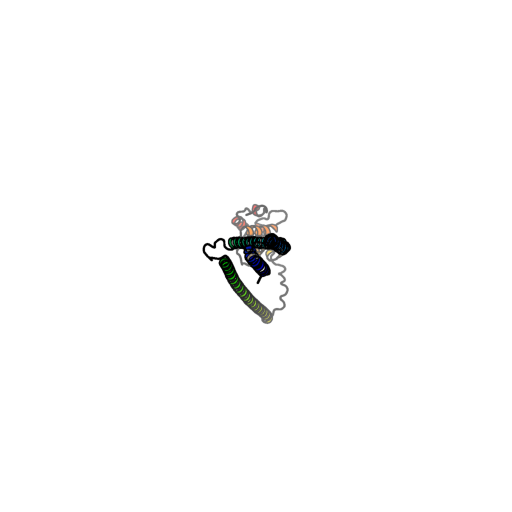OM 880 N N . VAL A 1 112 ? -18.375 0.256 13.736 1.00 82.44 112 VAL A N 1
ATOM 881 C CA . VAL A 1 112 ? -16.946 0.567 13.538 1.00 82.44 112 VAL A CA 1
ATOM 882 C C . VAL A 1 112 ? -16.215 -0.610 12.897 1.00 82.44 112 VAL A C 1
ATOM 884 O O . VAL A 1 112 ? -15.465 -0.432 11.937 1.00 82.44 112 VAL A O 1
ATOM 887 N N . LEU A 1 113 ? -16.440 -1.819 13.412 1.00 86.31 113 LEU A N 1
ATOM 888 C CA . LEU A 1 113 ? -15.818 -3.032 12.887 1.00 86.31 113 LEU A CA 1
ATOM 889 C C . LEU A 1 113 ? -16.247 -3.309 11.444 1.00 86.31 113 LEU A C 1
ATOM 891 O O . LEU A 1 113 ? -15.399 -3.647 10.622 1.00 86.31 113 LEU A O 1
ATOM 895 N N . ASP A 1 114 ? -17.519 -3.100 11.105 1.00 89.25 114 ASP A N 1
ATOM 896 C CA . ASP A 1 114 ? -17.997 -3.220 9.727 1.00 89.25 114 ASP A CA 1
ATOM 897 C C . ASP A 1 114 ? -17.363 -2.176 8.804 1.00 89.25 114 ASP A C 1
ATOM 899 O O . ASP A 1 114 ? -16.943 -2.511 7.695 1.00 89.25 114 ASP A O 1
ATOM 903 N N . LYS A 1 115 ? -17.204 -0.930 9.266 1.00 88.06 115 LYS A N 1
ATOM 904 C CA . LYS A 1 115 ? -16.493 0.108 8.508 1.00 88.06 115 LYS A CA 1
ATOM 905 C C . LYS A 1 115 ? -15.042 -0.296 8.233 1.00 88.06 115 LYS A C 1
ATOM 907 O O . LYS A 1 115 ? -14.575 -0.157 7.102 1.00 88.06 115 LYS A O 1
ATOM 912 N N . TYR A 1 116 ? -14.332 -0.813 9.236 1.00 90.44 116 TYR A N 1
ATOM 913 C CA . TYR A 1 116 ? -12.960 -1.286 9.048 1.00 90.44 116 TYR A CA 1
ATOM 914 C C . TYR A 1 116 ? -12.882 -2.504 8.135 1.00 90.44 116 TYR A C 1
ATOM 916 O O . TYR A 1 116 ? -12.005 -2.547 7.276 1.00 90.44 116 TYR A O 1
ATOM 924 N N . ARG A 1 117 ? -13.815 -3.452 8.255 1.00 94.75 117 ARG A N 1
ATOM 925 C CA . ARG A 1 117 ? -13.898 -4.608 7.359 1.00 94.75 117 ARG A CA 1
ATOM 926 C C . ARG A 1 117 ? -14.033 -4.176 5.901 1.00 94.75 117 ARG A C 1
ATOM 928 O O . ARG A 1 117 ? -13.238 -4.605 5.075 1.00 94.75 117 ARG A O 1
ATOM 935 N N . LEU A 1 118 ? -14.971 -3.277 5.603 1.00 93.31 118 LEU A N 1
ATOM 936 C CA . LEU A 1 118 ? -15.159 -2.749 4.247 1.00 93.31 118 LEU A CA 1
ATOM 937 C C . LEU A 1 118 ? -13.909 -2.023 3.732 1.00 93.31 118 LEU A C 1
ATOM 939 O O . LEU A 1 118 ? -13.555 -2.150 2.562 1.00 93.31 118 LEU A O 1
ATOM 943 N N . SER A 1 119 ? -13.217 -1.284 4.605 1.00 94.19 119 SER A N 1
ATOM 944 C CA . SER A 1 119 ? -11.955 -0.633 4.245 1.00 94.19 119 SER A CA 1
ATOM 945 C C . SER A 1 119 ? -10.856 -1.642 3.909 1.00 94.19 119 SER A C 1
ATOM 947 O O . SER A 1 119 ? -10.088 -1.402 2.982 1.00 94.19 119 SER A O 1
ATOM 949 N N . ILE A 1 120 ? -10.762 -2.750 4.647 1.00 95.31 120 ILE A N 1
ATOM 950 C CA . ILE A 1 120 ? -9.784 -3.813 4.384 1.00 95.31 120 ILE A CA 1
ATOM 951 C C . ILE A 1 120 ? -10.099 -4.496 3.052 1.00 95.31 120 ILE A C 1
ATOM 953 O O . ILE A 1 120 ? -9.209 -4.612 2.218 1.00 95.31 120 ILE A O 1
ATOM 957 N N . GLU A 1 121 ? -11.359 -4.862 2.807 1.00 96.25 121 GLU A N 1
ATOM 958 C CA . GLU A 1 121 ? -11.783 -5.491 1.547 1.00 96.25 121 GLU A CA 1
ATOM 959 C C . GLU A 1 121 ? -11.484 -4.596 0.328 1.00 96.25 121 GLU A C 1
ATOM 961 O O . GLU A 1 121 ? -11.026 -5.077 -0.713 1.00 96.25 121 GLU A O 1
ATOM 966 N N . ALA A 1 122 ? -11.684 -3.279 0.454 1.00 95.56 122 ALA A N 1
ATOM 967 C CA . ALA A 1 122 ? -11.342 -2.322 -0.597 1.00 95.56 122 ALA A CA 1
ATOM 968 C C . ALA A 1 122 ? -9.828 -2.277 -0.874 1.00 95.56 122 ALA A C 1
ATOM 970 O O . ALA A 1 122 ? -9.414 -2.328 -2.034 1.00 95.56 122 ALA A O 1
ATOM 971 N N . LEU A 1 123 ? -9.008 -2.237 0.181 1.00 95.50 123 LEU A N 1
ATOM 972 C CA . LEU A 1 123 ? -7.547 -2.239 0.067 1.00 95.50 123 LEU A CA 1
ATOM 973 C C . LEU A 1 123 ? -7.011 -3.560 -0.500 1.00 95.50 123 LEU A C 1
ATOM 975 O O . LEU A 1 123 ? -6.074 -3.554 -1.294 1.00 95.50 123 LEU A O 1
ATOM 979 N N . GLU A 1 124 ? -7.601 -4.696 -0.129 1.00 96.44 124 GLU A N 1
ATOM 980 C CA . GLU A 1 124 ? -7.236 -6.004 -0.679 1.00 96.44 124 GLU A CA 1
ATOM 981 C C . GLU A 1 124 ? -7.520 -6.083 -2.179 1.00 96.44 124 GLU A C 1
ATOM 983 O O . GLU A 1 124 ? -6.699 -6.607 -2.939 1.00 96.44 124 GLU A O 1
ATOM 988 N N . LYS A 1 125 ? -8.648 -5.519 -2.622 1.00 96.62 125 LYS A N 1
ATOM 989 C CA . LYS A 1 125 ? -8.985 -5.437 -4.042 1.00 96.62 125 LYS A CA 1
ATOM 990 C C . LYS A 1 125 ? -7.983 -4.572 -4.810 1.00 96.62 125 LYS A C 1
ATOM 992 O O . LYS A 1 125 ? -7.481 -5.012 -5.842 1.00 96.62 125 LYS A O 1
ATOM 997 N N . GLU A 1 126 ? -7.646 -3.393 -4.294 1.00 96.69 126 GLU A N 1
ATOM 998 C CA . GLU A 1 126 ? -6.642 -2.513 -4.907 1.00 96.69 126 GLU A CA 1
ATOM 999 C C . GLU A 1 126 ? -5.262 -3.189 -4.961 1.00 96.69 126 GLU A C 1
ATOM 1001 O O . GLU A 1 126 ? -4.596 -3.193 -5.996 1.00 96.69 126 GLU A O 1
ATOM 1006 N N . ALA A 1 127 ? -4.852 -3.858 -3.880 1.00 95.81 127 ALA A N 1
ATOM 1007 C CA . ALA A 1 127 ? -3.605 -4.614 -3.849 1.00 95.81 127 ALA A CA 1
ATOM 1008 C C . ALA A 1 127 ? -3.588 -5.759 -4.878 1.00 95.81 127 ALA A C 1
ATOM 1010 O O . ALA A 1 127 ? -2.546 -6.030 -5.482 1.00 95.81 127 ALA A O 1
ATOM 1011 N N . ALA A 1 128 ? -4.720 -6.434 -5.098 1.00 97.25 128 ALA A N 1
ATOM 1012 C CA . ALA A 1 128 ? -4.847 -7.466 -6.122 1.00 97.25 128 ALA A CA 1
ATOM 1013 C C . ALA A 1 128 ? -4.746 -6.885 -7.544 1.00 97.25 128 ALA A C 1
ATOM 1015 O O . ALA A 1 128 ? -4.041 -7.450 -8.383 1.00 97.25 128 ALA A O 1
ATOM 1016 N N . GLU A 1 129 ? -5.384 -5.741 -7.803 1.00 97.31 129 GLU A N 1
ATOM 1017 C CA . GLU A 1 129 ? -5.303 -5.031 -9.086 1.00 97.31 129 GLU A CA 1
ATOM 1018 C C . GLU A 1 129 ? -3.867 -4.578 -9.390 1.00 97.31 129 GLU A C 1
ATOM 1020 O O . GLU A 1 129 ? -3.347 -4.858 -10.473 1.00 97.31 129 GLU A O 1
ATOM 1025 N N . LEU A 1 130 ? -3.179 -3.976 -8.414 1.00 97.31 130 LEU A N 1
ATOM 1026 C CA . LEU A 1 130 ? -1.780 -3.559 -8.553 1.00 97.31 130 LEU A CA 1
ATOM 1027 C C . LEU A 1 130 ? -0.846 -4.747 -8.815 1.00 97.31 130 LEU A C 1
ATOM 1029 O O . LEU A 1 130 ? 0.016 -4.682 -9.692 1.00 97.31 130 LEU A O 1
ATOM 1033 N N . ARG A 1 131 ? -1.033 -5.867 -8.105 1.00 97.06 131 ARG A N 1
ATOM 1034 C CA . ARG A 1 131 ? -0.267 -7.101 -8.356 1.00 97.06 131 ARG A CA 1
ATOM 1035 C C . ARG A 1 131 ? -0.505 -7.645 -9.762 1.00 97.06 131 ARG A C 1
ATOM 1037 O O . ARG A 1 131 ? 0.446 -8.082 -10.406 1.00 97.06 131 ARG A O 1
ATOM 1044 N N . SER A 1 132 ? -1.746 -7.595 -10.246 1.00 97.00 132 SER A N 1
ATOM 1045 C CA . SER A 1 132 ? -2.071 -7.983 -11.620 1.00 97.00 132 SER A CA 1
ATOM 1046 C C . SER A 1 132 ? -1.391 -7.070 -12.642 1.00 97.00 132 SER A C 1
ATOM 1048 O O . SER A 1 132 ? -0.881 -7.562 -13.647 1.00 97.00 132 SER A O 1
ATOM 1050 N N . GLN A 1 133 ? -1.354 -5.758 -12.394 1.00 97.56 133 GLN A N 1
ATOM 1051 C CA . GLN A 1 133 ? -0.660 -4.803 -13.261 1.00 97.56 133 GLN A CA 1
ATOM 1052 C C . GLN A 1 133 ? 0.843 -5.074 -13.336 1.00 97.56 133 GLN A C 1
ATOM 1054 O O . GLN A 1 133 ? 1.401 -5.081 -14.429 1.00 97.56 133 GLN A O 1
ATOM 1059 N N . ILE A 1 134 ? 1.492 -5.338 -12.200 1.00 97.06 134 ILE A N 1
ATOM 1060 C CA . ILE A 1 134 ? 2.925 -5.662 -12.164 1.00 97.06 134 ILE A CA 1
ATOM 1061 C C . ILE A 1 134 ? 3.206 -6.934 -12.968 1.00 97.06 134 ILE A C 1
ATOM 1063 O O . ILE A 1 134 ? 4.091 -6.931 -13.817 1.00 97.06 134 ILE A O 1
ATOM 1067 N N . ALA A 1 135 ? 2.409 -7.989 -12.775 1.00 97.00 135 ALA A N 1
ATOM 1068 C CA . ALA A 1 135 ? 2.570 -9.231 -13.530 1.00 97.00 135 ALA A CA 1
ATOM 1069 C C . ALA A 1 135 ? 2.413 -9.022 -15.049 1.00 97.00 135 ALA A C 1
ATOM 1071 O O . ALA A 1 135 ? 3.134 -9.639 -15.835 1.00 97.00 135 ALA A O 1
ATOM 1072 N N . GLN A 1 136 ? 1.502 -8.134 -15.463 1.00 96.31 136 GLN A N 1
ATOM 1073 C CA . GLN A 1 136 ? 1.337 -7.767 -16.868 1.00 96.31 136 GLN A CA 1
ATOM 1074 C C . GLN A 1 136 ? 2.558 -7.008 -17.403 1.00 96.31 136 GLN A C 1
ATOM 1076 O O . GLN A 1 136 ? 3.082 -7.366 -18.454 1.00 96.31 136 GLN A O 1
ATOM 1081 N N . LEU A 1 137 ? 3.049 -6.006 -16.670 1.00 97.44 137 LEU A N 1
ATOM 1082 C CA . LEU A 1 137 ? 4.243 -5.249 -17.058 1.00 97.44 137 LEU A CA 1
ATOM 1083 C C . LEU A 1 137 ? 5.487 -6.139 -17.129 1.00 97.44 137 LEU A C 1
ATOM 1085 O O . LEU A 1 137 ? 6.303 -5.973 -18.032 1.00 97.44 137 LEU A O 1
ATOM 1089 N N . ASP A 1 138 ? 5.624 -7.107 -16.226 1.00 97.56 138 ASP A N 1
ATOM 1090 C CA . ASP A 1 138 ? 6.712 -8.085 -16.262 1.00 97.56 138 ASP A CA 1
ATOM 1091 C C . ASP A 1 138 ? 6.615 -8.995 -17.494 1.00 97.56 138 ASP A C 1
ATOM 1093 O O . ASP A 1 138 ? 7.630 -9.273 -18.142 1.00 97.56 138 ASP A O 1
ATOM 1097 N N . ALA A 1 139 ? 5.405 -9.422 -17.866 1.00 96.62 139 ALA A N 1
ATOM 1098 C CA . ALA A 1 139 ? 5.176 -10.186 -19.090 1.00 96.62 139 ALA A CA 1
ATOM 1099 C C . ALA A 1 139 ? 5.509 -9.364 -20.347 1.00 96.62 139 ALA A C 1
ATOM 1101 O O . ALA A 1 139 ? 6.196 -9.862 -21.246 1.00 96.62 139 ALA A O 1
ATOM 1102 N N . ASP A 1 140 ? 5.090 -8.100 -20.385 1.00 97.06 140 ASP A N 1
ATOM 1103 C CA . ASP A 1 140 ? 5.361 -7.181 -21.491 1.00 97.06 140 ASP A CA 1
ATOM 1104 C C . ASP A 1 140 ? 6.863 -6.872 -21.597 1.00 97.06 140 ASP A C 1
ATOM 1106 O O . ASP A 1 140 ? 7.443 -6.948 -22.683 1.00 97.06 140 ASP A O 1
ATOM 1110 N N . ASN A 1 141 ? 7.537 -6.627 -20.471 1.00 96.38 141 ASN A N 1
ATOM 1111 C CA . ASN A 1 141 ? 8.988 -6.446 -20.414 1.00 96.38 141 ASN A CA 1
ATOM 1112 C C . ASN A 1 141 ? 9.733 -7.695 -20.896 1.00 96.38 141 ASN A C 1
ATOM 1114 O O . ASN A 1 141 ? 10.667 -7.588 -21.692 1.00 96.38 141 ASN A O 1
ATOM 1118 N N . ALA A 1 142 ? 9.311 -8.891 -20.482 1.00 97.00 142 ALA A N 1
ATOM 1119 C CA . ALA A 1 142 ? 9.895 -10.137 -20.967 1.00 97.00 142 ALA A CA 1
ATOM 1120 C C . ALA A 1 142 ? 9.698 -10.314 -22.485 1.00 97.00 142 ALA A C 1
ATOM 1122 O O . ALA A 1 142 ? 10.613 -10.774 -23.176 1.00 97.00 142 ALA A O 1
ATOM 1123 N N . ALA A 1 143 ? 8.539 -9.926 -23.025 1.00 96.00 143 ALA A N 1
ATOM 1124 C CA . ALA A 1 143 ? 8.273 -9.946 -24.462 1.00 96.00 143 ALA A CA 1
ATOM 1125 C C . ALA A 1 143 ? 9.153 -8.940 -25.225 1.00 96.00 143 ALA A C 1
ATOM 1127 O O . ALA A 1 143 ? 9.723 -9.287 -26.262 1.00 96.00 143 ALA A O 1
ATOM 1128 N N . LEU A 1 144 ? 9.331 -7.727 -24.693 1.00 96.44 144 LEU A N 1
ATOM 1129 C CA . LEU A 1 144 ? 10.227 -6.717 -25.262 1.00 96.44 144 LEU A CA 1
ATOM 1130 C C . LEU A 1 144 ? 11.686 -7.172 -25.246 1.00 96.44 144 LEU A C 1
ATOM 1132 O O . LEU A 1 144 ? 12.379 -7.014 -26.247 1.00 96.44 144 LEU A O 1
ATOM 1136 N N . ILE A 1 145 ? 12.148 -7.790 -24.157 1.00 96.44 145 ILE A N 1
ATOM 1137 C CA . ILE A 1 145 ? 13.503 -8.350 -24.069 1.00 96.44 145 ILE A CA 1
ATOM 1138 C C . ILE A 1 145 ? 13.711 -9.429 -25.137 1.00 96.44 145 ILE A C 1
ATOM 1140 O O . ILE A 1 145 ? 14.742 -9.427 -25.810 1.00 96.44 145 ILE A O 1
ATOM 1144 N N . ARG A 1 146 ? 12.733 -10.324 -25.342 1.00 94.81 146 ARG A N 1
ATOM 1145 C CA . ARG A 1 146 ? 12.792 -11.334 -26.415 1.00 94.81 146 ARG A CA 1
ATOM 1146 C C . ARG A 1 146 ? 12.861 -10.685 -27.791 1.00 94.81 146 ARG A C 1
ATOM 1148 O O . ARG A 1 146 ? 13.763 -11.003 -28.553 1.00 94.81 146 ARG A O 1
ATOM 1155 N N . ARG A 1 147 ? 11.988 -9.715 -28.072 1.00 95.38 147 ARG A N 1
ATOM 1156 C CA . ARG A 1 147 ? 11.988 -8.991 -29.350 1.00 95.38 147 ARG A CA 1
ATOM 1157 C C . ARG A 1 147 ? 13.304 -8.254 -29.594 1.00 95.38 147 ARG A C 1
ATOM 1159 O O . ARG A 1 147 ? 13.824 -8.296 -30.701 1.00 95.38 147 ARG A O 1
ATOM 1166 N N . ASN A 1 148 ? 13.858 -7.603 -28.574 1.00 93.75 148 ASN A N 1
ATOM 1167 C CA . ASN A 1 148 ? 15.154 -6.934 -28.673 1.00 93.75 148 ASN A CA 1
ATOM 1168 C C . ASN A 1 148 ? 16.280 -7.930 -28.942 1.00 93.75 148 ASN A C 1
ATOM 1170 O O . ASN A 1 148 ? 17.170 -7.634 -29.733 1.00 93.75 148 ASN A O 1
ATOM 1174 N N . LYS A 1 149 ? 16.234 -9.115 -28.324 1.00 94.88 149 LYS A N 1
ATOM 1175 C CA . LYS A 1 149 ? 17.180 -10.191 -28.616 1.00 94.88 149 LYS A CA 1
ATOM 1176 C C . LYS A 1 149 ? 17.046 -10.679 -30.058 1.00 94.88 149 LYS A C 1
ATOM 1178 O O . LYS A 1 149 ? 18.056 -10.773 -30.743 1.00 94.88 149 LYS A O 1
ATOM 1183 N N . ASP A 1 150 ? 15.827 -10.923 -30.531 1.00 92.75 150 ASP A N 1
ATOM 1184 C CA . ASP A 1 150 ? 15.581 -11.374 -31.903 1.00 92.75 150 ASP A CA 1
ATOM 1185 C C . ASP A 1 150 ? 16.062 -10.335 -32.927 1.00 92.75 150 ASP A C 1
ATOM 1187 O O . ASP A 1 150 ? 16.739 -10.691 -33.890 1.00 92.75 150 ASP A O 1
ATOM 1191 N N . LEU A 1 151 ? 15.787 -9.048 -32.678 1.00 93.44 151 LEU A N 1
ATOM 1192 C CA . LEU A 1 151 ? 16.276 -7.934 -33.493 1.00 93.44 151 LEU A CA 1
ATOM 1193 C C . LEU A 1 151 ? 17.802 -7.805 -33.442 1.00 93.44 151 LEU A C 1
ATOM 1195 O O . LEU A 1 151 ? 18.420 -7.528 -34.465 1.00 93.44 151 LEU A O 1
ATOM 1199 N N . ALA A 1 152 ? 18.426 -8.008 -32.281 1.00 92.75 152 ALA A N 1
ATOM 1200 C CA . ALA A 1 152 ? 19.881 -8.000 -32.156 1.00 92.75 152 ALA A CA 1
ATOM 1201 C C . ALA A 1 152 ? 20.520 -9.177 -32.911 1.00 92.75 152 ALA A C 1
ATOM 1203 O O . ALA A 1 152 ? 21.522 -8.992 -33.601 1.00 92.75 152 ALA A O 1
ATOM 1204 N N . ASP A 1 153 ? 19.922 -10.368 -32.838 1.00 91.88 153 ASP A N 1
ATOM 1205 C CA . ASP A 1 153 ? 20.365 -11.541 -33.590 1.00 91.88 153 ASP A CA 1
ATOM 1206 C C . ASP A 1 153 ? 20.150 -11.349 -35.101 1.00 91.88 153 ASP A C 1
ATOM 1208 O O . ASP A 1 153 ? 20.974 -11.788 -35.901 1.00 91.88 153 ASP A O 1
ATOM 1212 N N . GLU A 1 154 ? 19.073 -10.678 -35.513 1.00 89.25 154 GLU A N 1
ATOM 1213 C CA . GLU A 1 154 ? 18.809 -10.323 -36.909 1.00 89.25 154 GLU A CA 1
ATOM 1214 C C . GLU A 1 154 ? 19.771 -9.251 -37.429 1.00 89.25 154 GLU A C 1
ATOM 1216 O O . GLU A 1 154 ? 20.306 -9.399 -38.526 1.00 89.25 154 GLU A O 1
ATOM 1221 N N . LEU A 1 155 ? 20.081 -8.233 -36.623 1.00 87.50 155 LEU A N 1
ATOM 1222 C CA . LEU A 1 155 ? 21.103 -7.236 -36.934 1.00 87.50 155 LEU A CA 1
ATOM 1223 C C . LEU A 1 155 ? 22.476 -7.893 -37.085 1.00 87.50 155 LEU A C 1
ATOM 1225 O O . LEU A 1 155 ? 23.173 -7.637 -38.063 1.00 87.50 155 LEU A O 1
ATOM 1229 N N . ARG A 1 156 ? 22.846 -8.776 -36.153 1.00 88.56 156 ARG A N 1
ATOM 1230 C CA . ARG A 1 156 ? 24.098 -9.532 -36.209 1.00 88.56 156 ARG A CA 1
ATOM 1231 C C . ARG A 1 156 ? 24.146 -10.428 -37.445 1.00 88.56 156 ARG A C 1
ATOM 1233 O O . ARG A 1 156 ? 25.131 -10.401 -38.172 1.00 88.56 156 ARG A O 1
ATOM 1240 N N . ARG A 1 157 ? 23.057 -11.141 -37.757 1.00 83.12 157 ARG A N 1
ATOM 1241 C CA . ARG A 1 157 ? 22.939 -11.910 -39.005 1.00 83.12 157 ARG A CA 1
ATOM 1242 C C . ARG A 1 157 ? 23.061 -11.014 -40.235 1.00 83.12 157 ARG A C 1
ATOM 1244 O O . ARG A 1 157 ? 23.739 -11.406 -41.175 1.00 83.12 157 ARG A O 1
ATOM 1251 N N . SER A 1 158 ? 22.455 -9.828 -40.247 1.00 78.00 158 SER A N 1
ATOM 1252 C CA . SER A 1 158 ? 22.585 -8.872 -41.352 1.00 78.00 158 SER A CA 1
ATOM 1253 C C . SER A 1 158 ? 24.021 -8.372 -41.498 1.00 78.00 158 SER A C 1
ATOM 1255 O O . SER A 1 158 ? 24.502 -8.274 -42.621 1.00 78.00 158 SER A O 1
ATOM 1257 N N . GLN A 1 159 ? 24.717 -8.098 -40.391 1.00 75.25 159 GLN A N 1
ATOM 1258 C CA . GLN A 1 159 ? 26.137 -7.740 -40.391 1.00 75.25 159 GLN A CA 1
ATOM 1259 C C . GLN A 1 159 ? 27.001 -8.883 -40.945 1.00 75.25 159 GLN A 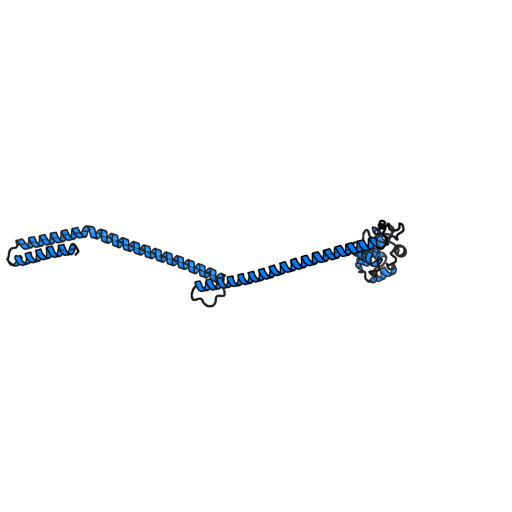C 1
ATOM 1261 O O . GLN A 1 159 ? 27.837 -8.649 -41.817 1.00 75.25 159 GLN A O 1
ATOM 1266 N N . ASP A 1 160 ? 26.736 -10.123 -40.532 1.00 68.81 160 ASP A N 1
ATOM 1267 C CA . ASP A 1 160 ? 27.435 -11.314 -41.026 1.00 68.81 160 ASP A CA 1
ATOM 1268 C C . ASP A 1 160 ? 27.161 -11.561 -42.527 1.00 68.81 160 ASP A C 1
ATOM 1270 O O . ASP A 1 160 ? 28.072 -11.895 -43.284 1.00 68.81 160 ASP A O 1
ATOM 1274 N N . HIS A 1 161 ? 25.932 -11.327 -43.008 1.00 61.75 161 HIS A N 1
ATOM 1275 C CA . HIS A 1 161 ? 25.596 -11.427 -44.437 1.00 61.75 161 HIS A CA 1
ATOM 1276 C C . HIS A 1 161 ? 26.218 -10.287 -45.256 1.00 61.75 161 HIS A C 1
ATOM 1278 O O . HIS A 1 161 ? 26.679 -10.527 -46.372 1.00 61.75 161 HIS A O 1
ATOM 1284 N N . THR A 1 162 ? 26.326 -9.071 -44.708 1.00 53.97 162 THR A N 1
ATOM 1285 C CA . THR A 1 162 ? 27.114 -7.999 -45.340 1.00 53.97 162 THR A CA 1
ATOM 1286 C C . THR A 1 162 ? 28.616 -8.289 -45.331 1.00 53.97 162 THR A C 1
ATOM 1288 O O . THR A 1 162 ? 29.308 -7.859 -46.248 1.00 53.97 162 THR A O 1
ATOM 1291 N N . ALA A 1 163 ? 29.115 -9.069 -44.366 1.00 48.66 163 ALA A N 1
ATOM 1292 C CA . ALA A 1 163 ? 30.507 -9.515 -44.322 1.00 48.66 163 ALA A CA 1
ATOM 1293 C C . ALA A 1 163 ? 30.806 -10.676 -45.292 1.00 48.66 163 ALA A C 1
ATOM 1295 O O . ALA A 1 163 ? 31.964 -10.892 -45.642 1.00 48.66 163 ALA A O 1
ATOM 1296 N N . SER A 1 164 ? 29.785 -11.412 -45.755 1.00 50.66 164 SER A N 1
ATOM 1297 C CA . SER A 1 164 ? 29.958 -12.572 -46.646 1.00 50.66 164 SER A CA 1
ATOM 1298 C C . SER A 1 164 ? 29.542 -12.329 -48.108 1.00 50.66 164 SER A C 1
ATOM 1300 O O . SER A 1 164 ? 29.970 -13.074 -48.986 1.00 50.66 164 SER A O 1
ATOM 1302 N N . ALA A 1 165 ? 28.764 -11.279 -48.409 1.00 45.59 165 ALA A N 1
ATOM 1303 C CA . ALA A 1 165 ? 28.239 -11.030 -49.761 1.00 45.59 165 ALA A CA 1
ATOM 1304 C C . ALA A 1 165 ? 28.890 -9.871 -50.539 1.00 45.59 165 ALA A C 1
ATOM 1306 O O . ALA A 1 165 ? 28.551 -9.673 -51.699 1.00 45.59 165 ALA A O 1
ATOM 1307 N N . ASN A 1 166 ? 29.854 -9.146 -49.974 1.00 47.28 166 ASN A N 1
ATOM 1308 C CA . ASN A 1 166 ? 30.771 -8.296 -50.739 1.00 47.28 166 ASN A CA 1
ATOM 1309 C C . ASN A 1 166 ? 32.131 -8.366 -50.049 1.00 47.28 166 ASN A C 1
ATOM 1311 O O . ASN A 1 166 ? 32.219 -8.032 -48.875 1.00 47.28 166 ASN A O 1
ATOM 1315 N N . GLY A 1 167 ? 33.159 -8.851 -50.751 1.00 44.81 167 GLY A N 1
ATOM 1316 C CA . GLY A 1 167 ? 34.480 -9.151 -50.194 1.00 44.81 167 GLY A CA 1
ATOM 1317 C C . GLY A 1 167 ? 35.064 -8.024 -49.340 1.00 44.81 167 GLY A C 1
ATOM 1318 O O . GLY A 1 167 ? 35.725 -7.126 -49.853 1.00 44.81 167 GLY A O 1
ATOM 1319 N N . ALA A 1 168 ? 34.858 -8.111 -48.029 1.00 39.56 168 ALA A N 1
ATOM 1320 C CA . ALA A 1 168 ? 35.470 -7.251 -47.041 1.00 39.56 168 ALA A CA 1
ATOM 1321 C C . ALA A 1 168 ? 36.611 -8.039 -46.400 1.00 39.56 168 ALA A C 1
ATOM 1323 O O . ALA A 1 168 ? 36.453 -8.721 -45.387 1.00 39.56 168 ALA A O 1
ATOM 1324 N N . ALA A 1 169 ? 37.795 -7.912 -47.003 1.00 43.09 169 ALA A N 1
ATOM 1325 C CA . ALA A 1 169 ? 39.007 -7.845 -46.204 1.00 43.09 169 ALA A CA 1
ATOM 1326 C C . ALA A 1 169 ? 38.706 -6.985 -44.968 1.00 43.09 169 ALA A C 1
ATOM 1328 O O . ALA A 1 169 ? 37.993 -5.984 -45.089 1.00 43.09 169 ALA A O 1
ATOM 1329 N N . ALA A 1 170 ? 39.206 -7.398 -43.799 1.00 44.22 170 ALA A N 1
ATOM 1330 C CA . ALA A 1 170 ? 39.208 -6.569 -42.602 1.00 44.22 170 ALA A CA 1
ATOM 1331 C C . ALA A 1 170 ? 39.473 -5.129 -43.033 1.00 44.22 170 ALA A C 1
ATOM 1333 O O . ALA A 1 170 ? 40.506 -4.877 -43.657 1.00 44.22 170 ALA A O 1
ATOM 1334 N N . ASN A 1 171 ? 38.497 -4.241 -42.817 1.00 49.38 171 ASN A N 1
ATOM 1335 C CA . ASN A 1 171 ? 38.654 -2.846 -43.186 1.00 49.38 171 ASN A CA 1
ATOM 1336 C C . ASN A 1 171 ? 39.962 -2.426 -42.507 1.00 49.38 171 ASN A C 1
ATOM 1338 O O . ASN A 1 171 ? 40.039 -2.559 -41.276 1.00 49.38 171 ASN A O 1
ATOM 1342 N N . PRO A 1 172 ? 41.025 -2.073 -43.257 1.00 54.88 172 PRO A N 1
ATOM 1343 C CA . PRO A 1 172 ? 42.249 -1.630 -42.617 1.00 54.88 172 PRO A CA 1
ATOM 1344 C C . PRO A 1 172 ? 41.840 -0.504 -41.661 1.00 54.88 172 PRO A C 1
ATOM 1346 O O . PRO A 1 172 ? 40.890 0.223 -41.987 1.00 54.88 172 PRO A O 1
ATOM 1349 N N . PRO A 1 173 ? 42.452 -0.398 -40.462 1.00 56.38 173 PRO A N 1
ATOM 1350 C CA . PRO A 1 173 ? 42.149 0.706 -39.557 1.00 56.38 173 PRO A CA 1
ATOM 1351 C C . PRO A 1 173 ? 42.137 1.964 -40.408 1.00 56.38 173 PRO A C 1
ATOM 1353 O O . PRO A 1 173 ? 43.067 2.144 -41.188 1.00 56.38 173 PRO A O 1
ATOM 1356 N N . TYR A 1 174 ? 41.037 2.719 -40.378 1.00 53.69 174 TYR A N 1
ATOM 1357 C CA . TYR A 1 174 ? 40.879 3.883 -41.237 1.00 53.69 174 TYR A CA 1
ATOM 1358 C C . TYR A 1 174 ? 42.081 4.797 -40.998 1.00 53.69 174 TYR A C 1
ATOM 1360 O O . TYR A 1 174 ? 42.163 5.482 -39.979 1.00 53.69 174 TYR A O 1
ATOM 1368 N N . VAL A 1 175 ? 43.053 4.726 -41.904 1.00 54.34 175 VAL A N 1
ATOM 1369 C CA . VAL A 1 175 ? 44.192 5.622 -41.923 1.00 54.34 175 VAL A CA 1
ATOM 1370 C C . VAL A 1 175 ? 43.632 6.850 -42.608 1.00 54.34 175 VAL A C 1
ATOM 1372 O O . VAL A 1 175 ? 43.437 6.863 -43.824 1.00 54.34 175 VAL A O 1
ATOM 1375 N N . LEU A 1 176 ? 43.245 7.826 -41.786 1.00 54.00 176 LEU A N 1
ATOM 1376 C CA . LEU A 1 176 ? 43.033 9.201 -42.220 1.00 54.00 176 LEU A CA 1
ATOM 1377 C C . LEU A 1 176 ? 44.171 9.530 -43.207 1.00 54.00 176 LEU A C 1
ATOM 1379 O O . LEU A 1 176 ? 45.324 9.312 -42.840 1.00 54.00 176 LEU A O 1
ATOM 1383 N N . PRO A 1 177 ? 43.887 9.961 -44.451 1.00 54.91 177 PRO A N 1
ATOM 1384 C CA . PRO A 1 177 ? 44.937 10.393 -45.365 1.00 54.91 177 PRO A CA 1
ATOM 1385 C C . PRO A 1 177 ? 45.870 11.365 -44.638 1.00 54.91 177 PRO A C 1
ATOM 1387 O O . PRO A 1 177 ? 45.374 12.281 -43.981 1.00 54.91 177 PRO A O 1
ATOM 1390 N N . ASP A 1 178 ? 47.188 11.168 -44.733 1.00 57.50 178 ASP A N 1
ATOM 1391 C CA . ASP A 1 178 ? 48.171 11.988 -43.999 1.00 57.50 178 ASP A CA 1
ATOM 1392 C C . ASP A 1 178 ? 48.018 13.500 -44.299 1.00 57.50 178 ASP A C 1
ATOM 1394 O O . ASP A 1 178 ? 48.395 14.339 -43.484 1.00 57.50 178 ASP A O 1
ATOM 1398 N N . ASP A 1 179 ? 47.361 13.842 -45.415 1.00 57.59 179 ASP A N 1
ATOM 1399 C CA . ASP A 1 179 ? 47.080 15.203 -45.884 1.00 57.59 179 ASP A CA 1
ATOM 1400 C C . ASP A 1 179 ? 45.602 15.626 -45.725 1.00 57.59 179 ASP A C 1
ATOM 1402 O O . ASP A 1 179 ? 45.012 16.247 -46.616 1.00 57.59 179 ASP A O 1
ATOM 1406 N N . LEU A 1 180 ? 44.940 15.282 -44.616 1.00 61.09 180 LEU A N 1
ATOM 1407 C CA . LEU A 1 180 ? 43.608 15.833 -44.352 1.00 61.09 180 LEU A CA 1
ATOM 1408 C C . LEU A 1 180 ? 43.672 17.328 -44.009 1.00 61.09 180 LEU A C 1
ATOM 1410 O O . LEU A 1 180 ? 44.510 17.727 -43.194 1.00 61.09 180 LEU A O 1
ATOM 1414 N N . PRO A 1 181 ? 42.736 18.147 -44.536 1.00 69.25 181 PRO A N 1
ATOM 1415 C CA . PRO A 1 181 ? 42.577 19.533 -44.109 1.00 69.25 181 PRO A CA 1
ATOM 1416 C C . PRO A 1 181 ? 42.481 19.606 -42.584 1.00 69.25 181 PRO A C 1
ATOM 1418 O O . PRO A 1 181 ? 41.808 18.770 -41.983 1.00 69.25 181 PRO A O 1
ATOM 1421 N N . LEU A 1 182 ? 43.113 20.609 -41.967 1.00 75.00 182 LEU A N 1
ATOM 1422 C CA . LEU A 1 182 ? 43.208 20.755 -40.507 1.00 75.00 182 LEU A CA 1
ATOM 1423 C C . LEU A 1 182 ? 41.870 20.477 -39.795 1.00 75.00 182 LEU A C 1
ATOM 1425 O O . LEU A 1 182 ? 41.811 19.682 -38.868 1.00 75.00 182 LEU A O 1
ATOM 1429 N N . TRP A 1 183 ? 40.770 21.043 -40.295 1.00 80.62 183 TRP A N 1
ATOM 1430 C CA . TRP A 1 183 ? 39.432 20.924 -39.694 1.00 80.62 183 TRP A CA 1
ATOM 1431 C C . TRP A 1 183 ? 38.708 19.595 -39.914 1.00 80.62 183 TRP A C 1
ATOM 1433 O O . TRP A 1 183 ? 37.621 19.401 -39.370 1.00 80.62 183 TRP A O 1
ATOM 1443 N N . ALA A 1 184 ? 39.272 18.702 -40.725 1.00 70.50 184 ALA A N 1
ATOM 1444 C CA . ALA A 1 184 ? 38.812 17.325 -40.863 1.00 70.50 184 ALA A CA 1
ATOM 1445 C C . ALA A 1 184 ? 39.474 16.393 -39.831 1.00 70.50 184 ALA A C 1
ATOM 1447 O O . ALA A 1 184 ? 39.054 15.243 -39.690 1.00 70.50 184 ALA A O 1
ATOM 1448 N N . GLN A 1 185 ? 40.492 16.874 -39.110 1.00 76.62 185 GLN A N 1
ATOM 1449 C CA . GLN A 1 185 ? 41.188 16.114 -38.078 1.00 76.62 185 GLN A CA 1
ATOM 1450 C C . GLN A 1 185 ? 40.468 16.274 -36.725 1.00 76.62 185 GLN A C 1
ATOM 1452 O O . GLN A 1 185 ? 40.131 17.401 -36.351 1.00 76.62 185 GLN A O 1
ATOM 1457 N N . PRO A 1 186 ? 40.242 15.187 -35.960 1.00 69.25 186 PRO A N 1
ATOM 1458 C CA . PRO A 1 186 ? 39.582 15.253 -34.651 1.00 69.25 186 PRO A CA 1
ATOM 1459 C C . PRO A 1 186 ? 40.262 16.214 -33.666 1.00 69.25 186 PRO A C 1
ATOM 1461 O O . PRO A 1 186 ? 39.585 16.899 -32.907 1.00 69.25 186 PRO A O 1
ATOM 1464 N N . GLN A 1 187 ? 41.591 16.303 -33.732 1.00 73.94 187 GLN A N 1
ATOM 1465 C CA . GLN A 1 187 ? 42.426 17.125 -32.855 1.00 73.94 187 GLN A CA 1
ATOM 1466 C C . GLN A 1 187 ? 42.203 18.630 -33.061 1.00 73.94 187 GLN A C 1
ATOM 1468 O O . GLN A 1 187 ? 42.470 19.424 -32.166 1.00 73.94 187 GLN A O 1
ATOM 1473 N N . ALA A 1 188 ? 41.677 19.053 -34.216 1.00 73.12 188 ALA A N 1
ATOM 1474 C CA . ALA A 1 188 ? 41.381 20.464 -34.465 1.00 73.12 188 ALA A CA 1
ATOM 1475 C C . ALA A 1 188 ? 40.192 20.984 -33.640 1.00 73.12 188 ALA A C 1
ATOM 1477 O O . ALA A 1 188 ? 39.957 22.191 -33.598 1.00 73.12 188 ALA A O 1
ATOM 1478 N N . LEU A 1 189 ? 39.441 20.095 -32.982 1.00 78.31 189 LEU A N 1
ATOM 1479 C CA . LEU A 1 189 ? 38.320 20.438 -32.102 1.00 78.31 189 LEU A CA 1
ATOM 1480 C C . LEU A 1 189 ? 38.693 20.383 -30.617 1.00 78.31 189 LEU A C 1
ATOM 1482 O O . LEU A 1 189 ? 37.854 20.697 -29.772 1.00 78.31 189 LEU A O 1
ATOM 1486 N N . ASP A 1 190 ? 39.941 20.034 -30.293 1.00 75.62 190 ASP A N 1
ATOM 1487 C CA . ASP A 1 190 ? 40.423 20.014 -28.916 1.00 75.62 190 ASP A CA 1
ATOM 1488 C C . ASP A 1 190 ? 40.384 21.440 -28.339 1.00 75.62 190 ASP A C 1
ATOM 1490 O O . ASP A 1 190 ? 41.042 22.351 -28.837 1.00 75.62 190 ASP A O 1
ATOM 1494 N N . GLY A 1 191 ? 39.567 21.648 -27.301 1.00 72.25 191 GLY A N 1
ATOM 1495 C CA . GLY A 1 191 ? 39.337 22.957 -26.672 1.00 72.25 191 GLY A CA 1
ATOM 1496 C C . GLY A 1 191 ? 37.926 23.523 -26.866 1.00 72.25 191 GLY A C 1
ATOM 1497 O O . GLY A 1 191 ? 37.539 24.439 -26.136 1.00 72.25 191 GLY A O 1
ATOM 1498 N N . LEU A 1 192 ? 37.128 22.950 -27.774 1.00 80.50 192 LEU A N 1
ATOM 1499 C CA . LEU A 1 192 ? 35.691 23.210 -27.839 1.00 80.50 192 LEU A CA 1
ATOM 1500 C C . LEU A 1 192 ? 34.939 22.407 -26.773 1.00 80.50 192 LEU A C 1
ATOM 1502 O O . LEU A 1 192 ? 35.328 21.309 -26.383 1.00 80.50 192 LEU A O 1
ATOM 1506 N N . ASP A 1 193 ? 33.820 22.947 -26.308 1.00 84.25 193 ASP A N 1
ATOM 1507 C CA . ASP A 1 193 ? 32.890 22.209 -25.464 1.00 84.25 193 ASP A CA 1
ATOM 1508 C C . ASP A 1 193 ? 32.065 21.202 -26.273 1.00 84.25 193 ASP A C 1
ATOM 1510 O O . ASP A 1 193 ? 31.970 21.279 -27.501 1.00 84.25 193 ASP A O 1
ATOM 1514 N N . SER A 1 194 ? 31.426 20.263 -25.574 1.00 83.06 194 SER A N 1
ATOM 1515 C CA . SER A 1 194 ? 30.640 19.196 -26.201 1.00 83.06 194 SER A CA 1
ATOM 1516 C C . SER A 1 194 ? 29.504 19.726 -27.081 1.00 83.06 194 SER A C 1
ATOM 1518 O O . SER A 1 194 ? 29.251 19.159 -28.141 1.00 83.06 194 SER A O 1
ATOM 1520 N N . GLU A 1 195 ? 28.861 20.830 -26.687 1.00 85.44 195 GLU A N 1
ATOM 1521 C CA . GLU A 1 195 ? 27.778 21.447 -27.458 1.00 85.44 195 GLU A CA 1
ATOM 1522 C C . GLU A 1 195 ? 28.291 22.060 -28.768 1.00 85.44 195 GLU A C 1
ATOM 1524 O O . GLU A 1 195 ? 27.778 21.739 -29.841 1.00 85.44 195 GLU A O 1
ATOM 1529 N N . ALA A 1 196 ? 29.329 22.903 -28.728 1.00 83.44 196 ALA A N 1
ATOM 1530 C CA . ALA A 1 196 ? 29.877 23.481 -29.954 1.00 83.44 196 ALA A CA 1
ATOM 1531 C C . ALA A 1 196 ? 30.540 22.425 -30.852 1.00 83.44 196 ALA A C 1
ATOM 1533 O O . ALA A 1 196 ? 30.505 22.568 -32.074 1.00 83.44 196 ALA A O 1
ATOM 1534 N N . THR A 1 197 ? 31.096 21.355 -30.272 1.00 85.44 197 THR A N 1
ATOM 1535 C CA . THR A 1 197 ? 31.660 20.219 -31.018 1.00 85.44 197 THR A CA 1
ATOM 1536 C C . THR A 1 197 ? 30.580 19.495 -31.823 1.00 85.44 197 THR A C 1
ATOM 1538 O O . THR A 1 197 ? 30.780 19.216 -33.005 1.00 85.44 197 THR A O 1
ATOM 1541 N N . ASP A 1 198 ? 29.410 19.241 -31.233 1.00 85.75 198 ASP A N 1
ATOM 1542 C CA . ASP A 1 198 ? 28.294 18.590 -31.932 1.00 85.75 198 ASP A CA 1
ATOM 1543 C C . ASP A 1 198 ? 27.753 19.463 -33.078 1.00 85.75 198 ASP A C 1
ATOM 1545 O O . ASP A 1 198 ? 27.590 18.997 -34.212 1.00 85.75 198 ASP A O 1
ATOM 1549 N N . TRP A 1 199 ? 27.598 20.770 -32.832 1.00 86.56 199 TRP A N 1
ATOM 1550 C CA . TRP A 1 199 ? 27.228 21.731 -33.875 1.00 86.56 199 TRP A CA 1
ATOM 1551 C C . TRP A 1 199 ? 28.276 21.827 -34.991 1.00 86.56 199 TRP A C 1
ATOM 1553 O O . TRP A 1 199 ? 27.908 21.942 -36.165 1.00 86.56 199 TRP A O 1
ATOM 1563 N N . TRP A 1 200 ? 29.567 21.741 -34.655 1.00 85.50 200 TRP A N 1
ATOM 1564 C CA . TRP A 1 200 ? 30.666 21.726 -35.620 1.00 85.50 200 TRP A CA 1
ATOM 1565 C C . TRP A 1 200 ? 30.607 20.497 -36.523 1.00 85.50 200 TRP A C 1
ATOM 1567 O O . TRP A 1 200 ? 30.610 20.625 -37.749 1.00 85.50 200 TRP A O 1
ATOM 1577 N N . ILE A 1 201 ? 30.488 19.308 -35.931 1.00 85.12 201 ILE A N 1
ATOM 1578 C CA . ILE A 1 201 ? 30.386 18.041 -36.664 1.00 85.12 201 ILE A CA 1
ATOM 1579 C C . ILE A 1 201 ? 29.120 18.035 -37.532 1.00 85.12 201 ILE A C 1
ATOM 1581 O O . ILE A 1 201 ? 29.152 17.593 -38.682 1.00 85.12 201 ILE A O 1
ATOM 1585 N N . GLY A 1 202 ? 28.005 18.561 -37.020 1.00 83.19 202 GLY A N 1
ATOM 1586 C CA . GLY A 1 202 ? 26.760 18.689 -37.771 1.00 83.19 202 GLY A CA 1
ATOM 1587 C C . GLY A 1 202 ? 26.856 19.637 -38.973 1.00 83.19 202 GLY A C 1
ATOM 1588 O O . GLY A 1 202 ? 26.304 19.321 -40.029 1.00 83.19 202 GLY A O 1
ATOM 1589 N N . CYS A 1 203 ? 27.584 20.753 -38.858 1.00 83.38 203 CYS A N 1
ATOM 1590 C CA . CYS A 1 203 ? 27.844 21.656 -39.985 1.00 83.38 203 CYS A CA 1
ATOM 1591 C C . CYS A 1 203 ? 28.813 21.044 -41.006 1.00 83.38 203 CYS A C 1
ATOM 1593 O O . CYS A 1 203 ? 28.546 21.098 -42.205 1.00 83.38 203 CYS A O 1
ATOM 1595 N N . ALA A 1 204 ? 29.891 20.402 -40.548 1.00 82.06 204 ALA A N 1
ATOM 1596 C CA . ALA A 1 204 ? 30.864 19.742 -41.418 1.00 82.06 204 ALA A CA 1
ATOM 1597 C C . ALA A 1 204 ? 30.251 18.568 -42.205 1.00 82.06 204 ALA A C 1
ATOM 1599 O O . ALA A 1 204 ? 30.584 18.356 -43.368 1.00 82.06 204 ALA A O 1
ATOM 1600 N N . ALA A 1 205 ? 29.306 17.842 -41.601 1.00 81.50 205 ALA A N 1
ATOM 1601 C CA . ALA A 1 205 ? 28.559 16.763 -42.247 1.00 81.50 205 ALA A CA 1
ATOM 1602 C C . ALA A 1 205 ? 27.374 17.251 -43.109 1.00 81.50 205 ALA A C 1
ATOM 1604 O O . ALA A 1 205 ? 26.629 16.428 -43.639 1.00 81.50 205 ALA A O 1
ATOM 1605 N N . GLY A 1 206 ? 27.145 18.568 -43.209 1.00 80.88 206 GLY A N 1
ATOM 1606 C CA . GLY A 1 206 ? 26.042 19.156 -43.977 1.00 80.88 206 GLY A CA 1
ATOM 1607 C C . GLY A 1 206 ? 24.642 18.931 -43.387 1.00 80.88 206 GLY A C 1
ATOM 1608 O O . GLY A 1 206 ? 23.651 19.213 -44.057 1.00 80.88 206 GLY A O 1
ATOM 1609 N N . ARG A 1 207 ? 24.532 18.441 -42.142 1.00 82.12 207 ARG A N 1
ATOM 1610 C CA . ARG A 1 207 ? 23.246 18.251 -41.438 1.00 82.12 207 ARG A CA 1
ATOM 1611 C C . ARG A 1 207 ? 22.644 19.572 -40.970 1.00 82.12 207 ARG A C 1
ATOM 1613 O O . ARG A 1 207 ? 21.424 19.704 -40.885 1.00 82.12 207 ARG A O 1
ATOM 1620 N N . HIS A 1 208 ? 23.498 20.547 -40.674 1.00 83.81 208 HIS A N 1
ATOM 1621 C CA . HIS A 1 208 ? 23.104 21.888 -40.263 1.00 83.81 208 HIS A CA 1
ATOM 1622 C C . HIS A 1 208 ? 23.725 22.934 -41.184 1.00 83.81 208 HIS A C 1
ATOM 1624 O O . HIS A 1 208 ? 24.877 22.829 -41.596 1.00 83.81 208 HIS A O 1
ATOM 1630 N N . THR A 1 209 ? 22.956 23.971 -41.500 1.00 83.81 209 THR A N 1
ATOM 1631 C CA . THR A 1 209 ? 23.468 25.164 -42.187 1.00 83.81 209 THR A CA 1
ATOM 1632 C C . THR A 1 209 ? 23.932 26.192 -41.163 1.00 83.81 209 THR A C 1
ATOM 1634 O O . THR A 1 209 ? 23.263 26.381 -40.157 1.00 83.81 209 THR A O 1
ATOM 1637 N N . TRP A 1 210 ? 24.997 26.953 -41.434 1.00 82.94 210 TRP A N 1
ATOM 1638 C CA . TRP A 1 210 ? 25.534 27.943 -40.480 1.00 82.94 210 TRP A CA 1
ATOM 1639 C C . TRP A 1 210 ? 24.473 28.873 -39.853 1.00 82.94 210 TRP A C 1
ATOM 1641 O O . TRP A 1 210 ? 24.516 29.180 -38.665 1.00 82.94 210 TRP A O 1
ATOM 1651 N N . ARG A 1 211 ? 23.465 29.282 -40.635 1.00 82.44 211 ARG A N 1
ATOM 1652 C CA . ARG A 1 211 ? 22.368 30.159 -40.184 1.00 82.44 211 ARG A CA 1
ATOM 1653 C C . ARG A 1 211 ? 21.477 29.554 -39.092 1.00 82.44 211 ARG A C 1
ATOM 1655 O O . ARG A 1 211 ? 20.803 30.314 -38.409 1.00 82.44 211 ARG A O 1
ATOM 1662 N N . THR A 1 212 ? 21.446 28.229 -38.951 1.00 86.25 212 THR A N 1
ATOM 1663 C CA . THR A 1 212 ? 20.634 27.531 -37.941 1.00 86.25 212 THR A CA 1
ATOM 1664 C C . THR A 1 212 ? 21.377 27.331 -36.622 1.00 86.25 212 THR A C 1
ATOM 1666 O O . THR A 1 212 ? 20.755 26.934 -35.644 1.00 86.25 212 THR A O 1
ATOM 1669 N N . VAL A 1 213 ? 22.685 27.609 -36.579 1.00 86.12 213 VAL A N 1
ATOM 1670 C CA . VAL A 1 213 ? 23.496 27.507 -35.358 1.00 86.12 213 VAL A CA 1
ATOM 1671 C C . VAL A 1 213 ? 23.166 28.682 -34.420 1.00 86.12 213 VAL A C 1
ATOM 1673 O O . VAL A 1 213 ? 23.131 29.824 -34.890 1.00 86.12 213 VAL A O 1
ATOM 1676 N N . PRO A 1 214 ? 22.945 28.459 -33.109 1.00 89.06 214 PRO A N 1
ATOM 1677 C CA . PRO A 1 214 ? 22.715 29.535 -32.144 1.00 89.06 214 PRO A CA 1
ATOM 1678 C C . PRO A 1 214 ? 23.851 30.568 -32.123 1.00 89.06 214 PRO A C 1
ATOM 1680 O O . PRO A 1 214 ? 25.025 30.211 -32.205 1.00 89.06 214 PRO A O 1
ATOM 1683 N N . LYS A 1 215 ? 23.528 31.860 -31.959 1.00 84.44 215 LYS A N 1
ATOM 1684 C CA . LYS A 1 215 ? 24.520 32.956 -32.029 1.00 84.44 215 LYS A CA 1
ATOM 1685 C C . LYS A 1 215 ? 25.656 32.830 -31.004 1.00 84.44 215 LYS A C 1
ATOM 1687 O O . LYS A 1 215 ? 26.800 33.127 -31.335 1.00 84.44 215 LYS A O 1
ATOM 1692 N N . ALA A 1 216 ? 25.356 32.347 -29.798 1.00 84.19 216 ALA A N 1
ATOM 1693 C CA . ALA A 1 216 ? 26.362 32.085 -28.769 1.00 84.19 216 ALA A CA 1
ATOM 1694 C C . ALA A 1 216 ? 27.352 30.987 -29.205 1.00 84.19 216 ALA A C 1
ATOM 1696 O O . ALA A 1 216 ? 28.562 31.143 -29.058 1.00 84.19 216 ALA A O 1
ATOM 1697 N N . VAL A 1 217 ? 26.855 29.913 -29.826 1.00 85.25 217 VAL A N 1
ATOM 1698 C CA . VAL A 1 217 ? 27.686 28.817 -30.349 1.00 85.25 217 VAL A CA 1
ATOM 1699 C C . VAL A 1 217 ? 28.496 29.277 -31.566 1.00 85.25 217 VAL A C 1
ATOM 1701 O O . VAL A 1 217 ? 29.686 28.986 -31.653 1.00 85.25 217 VAL A O 1
ATOM 1704 N N . GLN A 1 218 ? 27.906 30.089 -32.453 1.00 85.62 218 GLN A N 1
ATOM 1705 C CA . GLN A 1 218 ? 28.625 30.706 -33.576 1.00 85.62 218 GLN A CA 1
ATOM 1706 C C . GLN A 1 218 ? 29.836 31.523 -33.104 1.00 85.62 218 GLN A C 1
ATOM 1708 O O . GLN A 1 218 ? 30.915 31.395 -33.678 1.00 85.62 218 GLN A O 1
ATOM 1713 N N . LEU A 1 219 ? 29.679 32.343 -32.057 1.00 85.06 219 LEU A N 1
ATOM 1714 C CA . LEU A 1 219 ? 30.774 33.138 -31.492 1.00 85.06 219 LEU A CA 1
ATOM 1715 C C . LEU A 1 219 ? 31.901 32.251 -30.951 1.00 85.06 219 LEU A C 1
ATOM 1717 O O . LEU A 1 219 ? 33.071 32.523 -31.209 1.00 85.06 219 LEU A O 1
ATOM 1721 N N . ARG A 1 220 ? 31.555 31.171 -30.245 1.00 84.75 220 ARG A N 1
ATOM 1722 C CA . ARG A 1 220 ? 32.527 30.226 -29.674 1.00 84.75 220 ARG A CA 1
ATOM 1723 C C . ARG A 1 220 ? 33.310 29.485 -30.756 1.00 84.75 220 ARG A C 1
ATOM 1725 O O . ARG A 1 220 ? 34.533 29.435 -30.685 1.00 84.75 220 ARG A O 1
ATOM 1732 N N . MET A 1 221 ? 32.631 29.006 -31.799 1.00 85.44 221 MET A N 1
ATOM 1733 C CA . MET A 1 221 ? 33.275 28.364 -32.953 1.00 85.44 221 MET A CA 1
ATOM 1734 C C . MET A 1 221 ? 34.205 29.330 -33.707 1.00 85.44 221 MET A C 1
ATOM 1736 O O . MET A 1 221 ? 35.300 28.947 -34.105 1.00 85.44 221 MET A O 1
ATOM 1740 N N . VAL A 1 222 ? 33.803 30.596 -33.883 1.00 85.12 222 VAL A N 1
ATOM 1741 C CA . VAL A 1 222 ? 34.648 31.626 -34.519 1.00 85.12 222 VAL A CA 1
ATOM 1742 C C . VAL A 1 222 ? 35.877 31.941 -33.661 1.00 85.12 222 VAL A C 1
ATOM 1744 O O . VAL A 1 222 ? 36.980 32.025 -34.193 1.00 85.12 222 VAL A O 1
ATOM 1747 N N . ARG A 1 223 ? 35.720 32.068 -32.337 1.00 83.19 223 ARG A N 1
ATOM 1748 C CA . ARG A 1 223 ? 36.834 32.308 -31.401 1.00 83.19 223 ARG A CA 1
ATOM 1749 C C . ARG A 1 223 ? 37.826 31.165 -31.348 1.00 83.19 223 ARG A C 1
ATOM 1751 O O . ARG A 1 223 ? 39.025 31.409 -31.265 1.00 83.19 223 ARG A O 1
ATOM 1758 N N . HIS A 1 224 ? 37.337 29.938 -31.462 1.00 83.94 224 HIS A N 1
ATOM 1759 C CA . HIS A 1 224 ? 38.202 28.774 -31.572 1.00 83.94 224 HIS A CA 1
ATOM 1760 C C . HIS A 1 224 ? 39.118 28.862 -32.786 1.00 83.94 224 HIS A C 1
ATOM 1762 O O . HIS A 1 224 ? 40.321 28.712 -32.643 1.00 83.94 224 HIS A O 1
ATOM 1768 N N . ILE A 1 225 ? 38.595 29.230 -33.956 1.00 83.00 225 ILE A N 1
ATOM 1769 C CA . ILE A 1 225 ? 39.418 29.435 -35.160 1.00 83.00 225 ILE A CA 1
ATOM 1770 C C . ILE A 1 225 ? 40.405 30.594 -34.966 1.00 83.00 225 ILE A C 1
ATOM 1772 O O . ILE A 1 225 ? 41.559 30.491 -35.373 1.00 83.00 225 ILE A O 1
ATOM 1776 N N . LEU A 1 226 ? 39.986 31.678 -34.305 1.00 79.81 226 LEU A N 1
ATOM 1777 C CA . LEU A 1 226 ? 40.875 32.799 -33.979 1.00 79.81 226 LEU A CA 1
ATOM 1778 C C . LEU A 1 226 ? 42.018 32.390 -33.031 1.00 79.81 226 LEU A C 1
ATOM 1780 O O . LEU A 1 226 ? 43.093 32.979 -33.113 1.00 79.81 226 LEU A O 1
ATOM 1784 N N . SER A 1 227 ? 41.825 31.367 -32.187 1.00 77.50 227 SER A N 1
ATOM 1785 C CA . SER A 1 227 ? 42.872 30.838 -31.298 1.00 77.50 227 SER A CA 1
ATOM 1786 C C . SER A 1 227 ? 44.036 30.162 -32.034 1.00 77.50 227 SER A C 1
ATOM 1788 O O . SER A 1 227 ? 45.141 30.135 -31.503 1.00 77.50 227 SER A O 1
ATOM 1790 N N . PHE A 1 228 ? 43.839 29.711 -33.279 1.00 73.50 228 PHE A N 1
ATOM 1791 C CA . PHE A 1 228 ? 44.911 29.162 -34.127 1.00 73.50 228 PHE A CA 1
ATOM 1792 C C . PHE A 1 228 ? 45.732 30.255 -34.838 1.00 73.50 228 PHE A C 1
ATOM 1794 O O . PHE A 1 228 ? 46.539 29.963 -35.721 1.00 73.50 228 PHE A O 1
ATOM 1801 N N . GLY A 1 229 ? 45.503 31.525 -34.495 1.00 69.25 229 GLY A N 1
ATOM 1802 C CA . GLY A 1 229 ? 46.260 32.663 -35.000 1.00 69.25 229 GLY A CA 1
ATOM 1803 C C . GLY A 1 229 ? 47.652 32.819 -34.393 1.00 69.25 229 GLY A C 1
ATOM 1804 O O . GLY A 1 229 ? 48.031 32.097 -33.476 1.00 69.25 229 GLY A O 1
ATOM 1805 N N . PRO A 1 230 ? 48.444 33.773 -34.911 1.00 67.88 230 PRO A N 1
ATOM 1806 C CA . PRO A 1 230 ? 49.795 34.021 -34.422 1.00 67.88 230 PRO A CA 1
ATOM 1807 C C . PRO A 1 230 ? 49.782 34.410 -32.935 1.00 67.88 230 PRO A C 1
ATOM 1809 O O . PRO A 1 230 ? 49.077 35.337 -32.543 1.00 67.88 230 PRO A O 1
ATOM 1812 N N . GLU A 1 231 ? 50.631 33.763 -32.129 1.00 54.84 231 GLU A N 1
ATOM 1813 C CA . GLU A 1 231 ? 50.692 33.881 -30.655 1.00 54.84 231 GLU A CA 1
ATOM 1814 C C . GLU A 1 231 ? 50.924 35.311 -30.115 1.00 54.84 231 GLU A C 1
ATOM 1816 O O . GLU A 1 231 ? 50.838 35.549 -28.912 1.00 54.84 231 GLU A O 1
ATOM 1821 N N . SER A 1 232 ? 51.223 36.287 -30.979 1.00 52.22 232 SER A N 1
ATOM 1822 C CA . SER A 1 232 ? 51.572 37.659 -30.587 1.00 52.22 232 SER A CA 1
ATOM 1823 C C . SER A 1 232 ? 50.787 38.757 -31.323 1.00 52.22 232 SER A C 1
ATOM 1825 O O . SER A 1 232 ? 51.202 39.916 -31.329 1.00 52.22 232 SER A O 1
ATOM 1827 N N . GLY A 1 233 ? 49.643 38.447 -31.948 1.00 61.19 233 GLY A N 1
ATOM 1828 C CA . GLY A 1 233 ? 48.835 39.480 -32.604 1.00 61.19 233 GLY A CA 1
ATOM 1829 C C . GLY A 1 233 ? 47.381 39.100 -32.866 1.00 61.19 233 GLY A C 1
ATOM 1830 O O . GLY A 1 233 ? 47.057 37.941 -33.088 1.00 61.19 233 GLY A O 1
ATOM 1831 N N . ALA A 1 234 ? 46.501 40.108 -32.880 1.00 64.38 234 ALA A N 1
ATOM 1832 C CA . ALA A 1 234 ? 45.109 39.932 -33.286 1.00 64.38 234 ALA A CA 1
ATOM 1833 C C . ALA A 1 234 ? 45.046 39.405 -34.729 1.00 64.38 234 ALA A C 1
ATOM 1835 O O . ALA A 1 234 ? 45.597 40.025 -35.646 1.00 64.38 234 ALA A O 1
ATOM 1836 N N . MET A 1 235 ? 44.368 38.272 -34.925 1.00 74.69 235 MET A N 1
ATOM 1837 C CA . MET A 1 235 ? 44.205 37.641 -36.233 1.00 74.69 235 MET A CA 1
ATOM 1838 C C . MET A 1 235 ? 43.543 38.623 -37.204 1.00 74.69 235 MET A C 1
ATOM 1840 O O . MET A 1 235 ? 42.522 39.233 -36.873 1.00 74.69 235 MET A O 1
ATOM 1844 N N . LYS A 1 236 ? 44.081 38.790 -38.416 1.00 79.81 236 LYS A N 1
ATOM 1845 C CA . LYS A 1 236 ? 43.443 39.636 -39.437 1.00 79.81 236 LYS A CA 1
ATOM 1846 C C . LYS A 1 236 ? 42.320 38.870 -40.135 1.00 79.81 236 LYS A C 1
ATOM 1848 O O . LYS A 1 236 ? 42.340 37.649 -40.226 1.00 79.81 236 LYS A O 1
ATOM 1853 N N . MET A 1 237 ? 41.358 39.605 -40.691 1.00 80.94 237 MET A N 1
ATOM 1854 C CA . MET A 1 237 ? 40.229 39.035 -41.445 1.00 80.94 237 MET A CA 1
ATOM 1855 C C . MET A 1 237 ? 40.677 38.127 -42.601 1.00 80.94 237 MET A C 1
ATOM 1857 O O . MET A 1 237 ? 40.089 37.074 -42.813 1.00 80.94 237 MET A O 1
ATOM 1861 N N . VAL A 1 238 ? 41.743 38.521 -43.307 1.00 80.88 238 VAL A N 1
ATOM 1862 C CA . VAL A 1 238 ? 42.311 37.761 -44.434 1.00 80.88 238 VAL A CA 1
ATOM 1863 C C . VAL A 1 238 ? 42.918 36.439 -43.967 1.00 80.88 238 VAL A C 1
ATOM 1865 O O . VAL A 1 238 ? 42.720 35.416 -44.613 1.00 80.88 238 VAL A O 1
ATOM 1868 N N . ASP A 1 239 ? 43.605 36.457 -42.826 1.00 78.25 239 ASP A N 1
ATOM 1869 C CA . ASP A 1 239 ? 44.255 35.272 -42.266 1.00 78.25 239 ASP A CA 1
ATOM 1870 C C . ASP A 1 239 ? 43.205 34.285 -41.728 1.00 78.25 239 ASP A C 1
ATOM 1872 O O . ASP A 1 239 ? 43.308 33.084 -41.956 1.00 78.25 239 ASP A O 1
ATOM 1876 N N . PHE A 1 240 ? 42.125 34.791 -41.117 1.00 82.38 240 PHE A N 1
ATOM 1877 C CA . PHE A 1 240 ? 40.969 33.976 -40.729 1.00 82.38 240 PHE A CA 1
ATOM 1878 C C . PHE A 1 240 ? 40.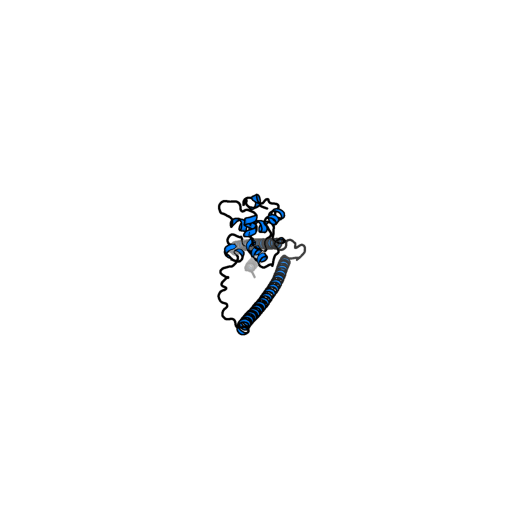289 33.316 -41.935 1.00 82.38 240 PHE A C 1
ATOM 1880 O O . PHE A 1 240 ? 39.992 32.124 -41.901 1.00 82.38 240 PHE A O 1
ATOM 1887 N N . ASP A 1 241 ? 40.050 34.075 -43.008 1.00 82.88 241 ASP A N 1
ATOM 1888 C CA . ASP A 1 241 ? 39.401 33.551 -44.213 1.00 82.88 241 ASP A CA 1
ATOM 1889 C C . ASP A 1 241 ? 40.262 32.506 -44.942 1.00 82.88 241 ASP A C 1
ATOM 1891 O O . ASP A 1 241 ? 39.708 31.675 -45.660 1.00 82.88 241 ASP A O 1
ATOM 1895 N N . ALA A 1 242 ? 41.583 32.522 -44.734 1.00 79.44 242 ALA A N 1
ATOM 1896 C CA . ALA A 1 242 ? 42.509 31.528 -45.268 1.00 79.44 242 ALA A CA 1
ATOM 1897 C C . ALA A 1 242 ? 42.523 30.220 -44.463 1.00 79.44 242 ALA A C 1
ATOM 1899 O O . ALA A 1 242 ? 42.730 29.159 -45.047 1.00 79.44 242 ALA A O 1
ATOM 1900 N N . ILE A 1 243 ? 42.314 30.284 -43.142 1.00 78.75 243 ILE A N 1
ATOM 1901 C CA . ILE A 1 243 ? 42.352 29.091 -42.290 1.00 78.75 243 ILE A CA 1
ATOM 1902 C C . ILE A 1 243 ? 40.984 28.469 -42.059 1.00 78.75 243 ILE A C 1
ATOM 1904 O O . ILE A 1 243 ? 40.947 27.292 -41.748 1.00 78.75 243 ILE A O 1
ATOM 1908 N N . LYS A 1 244 ? 39.875 29.210 -42.149 1.00 82.19 244 LYS A N 1
ATOM 1909 C CA . LYS A 1 244 ? 38.544 28.713 -41.762 1.00 82.19 244 LYS A CA 1
ATOM 1910 C C . LYS A 1 244 ? 38.105 27.475 -42.572 1.00 82.19 244 LYS A C 1
ATOM 1912 O O . LYS A 1 244 ? 38.514 27.310 -43.720 1.00 82.19 244 LYS A O 1
ATOM 1917 N N . PRO A 1 245 ? 37.180 26.655 -42.045 1.00 83.44 245 PRO A N 1
ATOM 1918 C CA . PRO A 1 245 ? 36.527 25.616 -42.836 1.00 83.44 245 PRO A CA 1
ATOM 1919 C C . PRO A 1 245 ? 35.750 26.184 -44.036 1.00 83.44 245 PRO A C 1
ATOM 1921 O O . PRO A 1 245 ? 35.147 27.261 -43.955 1.00 83.44 245 PRO A O 1
ATOM 1924 N N . ASP A 1 246 ? 35.679 25.423 -45.130 1.00 79.19 246 ASP A N 1
ATOM 1925 C CA . ASP A 1 246 ? 35.003 25.836 -46.372 1.00 79.19 246 ASP A CA 1
ATOM 1926 C C . ASP A 1 246 ? 33.508 26.128 -46.184 1.00 79.19 246 ASP A C 1
ATOM 1928 O O . ASP A 1 246 ? 32.960 27.051 -46.786 1.00 79.19 246 ASP A O 1
ATOM 1932 N N . TRP A 1 247 ? 32.845 25.368 -45.309 1.00 81.56 247 TRP A N 1
ATOM 1933 C CA . TRP A 1 247 ? 31.419 25.515 -45.007 1.00 81.56 247 TRP A CA 1
ATOM 1934 C C . TRP A 1 247 ? 31.103 26.731 -44.121 1.00 81.56 247 TRP A C 1
ATOM 1936 O O . TRP A 1 247 ? 29.937 27.123 -44.003 1.00 81.56 247 TRP A O 1
ATOM 1946 N N . MET A 1 248 ? 32.112 27.338 -43.489 1.00 84.44 248 MET A N 1
ATOM 1947 C CA . MET A 1 248 ? 31.931 28.498 -42.621 1.00 84.44 248 MET A CA 1
ATOM 1948 C C . MET A 1 248 ? 31.893 29.796 -43.450 1.00 84.44 248 MET A C 1
ATOM 1950 O O . MET A 1 248 ? 32.674 29.941 -44.394 1.00 84.44 248 MET A O 1
ATOM 1954 N N . PRO A 1 249 ? 31.019 30.771 -43.133 1.00 85.50 249 PRO A N 1
ATOM 1955 C CA . PRO A 1 249 ? 31.015 32.067 -43.810 1.00 85.50 249 PRO A CA 1
ATOM 1956 C C . PRO A 1 249 ? 32.323 32.852 -43.665 1.00 85.50 249 PRO A C 1
ATOM 1958 O O . PRO A 1 249 ? 33.206 32.506 -42.891 1.00 85.50 249 PRO A O 1
ATOM 1961 N N . THR A 1 250 ? 32.451 33.938 -44.425 1.00 87.06 250 THR A N 1
ATOM 1962 C CA . THR A 1 250 ? 33.629 34.810 -44.351 1.00 87.06 250 THR A CA 1
ATOM 1963 C C . THR A 1 250 ? 33.613 35.701 -43.111 1.00 87.06 250 THR A C 1
ATOM 1965 O O . THR A 1 250 ? 32.557 36.030 -42.559 1.00 87.06 250 THR A O 1
ATOM 1968 N N . SER A 1 251 ? 34.792 36.176 -42.721 1.00 81.25 251 SER A N 1
ATOM 1969 C CA . SER A 1 251 ? 35.035 37.140 -41.643 1.00 81.25 251 SER A CA 1
ATOM 1970 C C . SER A 1 251 ? 34.068 38.341 -41.672 1.00 81.25 251 SER A C 1
ATOM 1972 O O . SER A 1 251 ? 33.481 38.712 -40.652 1.00 81.25 251 SER A O 1
ATOM 1974 N N . ALA A 1 252 ? 33.807 38.905 -42.857 1.00 81.31 252 ALA A N 1
ATOM 1975 C CA . ALA A 1 252 ? 32.878 40.022 -43.062 1.00 81.31 252 ALA A CA 1
ATOM 1976 C C . ALA A 1 252 ? 31.396 39.655 -42.846 1.00 81.31 252 ALA A C 1
ATOM 1978 O O . ALA A 1 252 ? 30.568 40.525 -42.569 1.00 81.31 252 ALA A O 1
ATOM 1979 N N . SER A 1 253 ? 31.038 38.378 -42.990 1.00 83.06 253 SER A N 1
ATOM 1980 C CA . SER A 1 253 ? 29.696 37.880 -42.685 1.00 83.06 253 SER A CA 1
ATOM 1981 C C . SER A 1 253 ? 29.501 37.698 -41.178 1.00 83.06 253 SER A C 1
ATOM 1983 O O . SER A 1 253 ? 28.403 37.943 -40.673 1.00 83.06 253 SER A O 1
ATOM 1985 N N . HIS A 1 254 ? 30.548 37.308 -40.446 1.00 80.94 254 HIS A N 1
ATOM 1986 C CA . HIS A 1 254 ? 30.484 37.121 -38.994 1.00 80.94 254 HIS A CA 1
ATOM 1987 C C . HIS A 1 254 ? 30.294 38.437 -38.243 1.00 80.94 254 HIS A C 1
ATOM 1989 O O . HIS A 1 254 ? 29.416 38.516 -37.386 1.00 80.94 254 HIS A O 1
ATOM 1995 N N . THR A 1 255 ? 31.013 39.496 -38.626 1.00 81.25 255 THR A N 1
ATOM 1996 C CA . THR A 1 255 ? 30.844 40.831 -38.021 1.00 81.25 255 THR A CA 1
ATOM 1997 C C . THR A 1 255 ? 29.425 41.377 -38.207 1.00 81.25 255 THR A C 1
ATOM 1999 O O . THR A 1 255 ? 28.849 41.953 -37.288 1.00 81.25 255 THR A O 1
ATOM 2002 N N . LYS A 1 256 ? 28.798 41.115 -39.363 1.00 81.50 256 LYS A N 1
ATOM 2003 C CA . LYS A 1 256 ? 27.399 41.490 -39.639 1.00 81.50 256 LYS A CA 1
ATOM 2004 C C . LYS A 1 256 ? 26.376 40.633 -38.889 1.00 81.50 256 LYS A C 1
ATOM 2006 O O . LYS A 1 256 ? 25.363 41.156 -38.441 1.00 81.50 256 LYS A O 1
ATOM 2011 N N . THR A 1 257 ? 26.615 39.327 -38.775 1.00 80.19 257 THR A N 1
ATOM 2012 C CA . THR A 1 257 ? 25.652 38.378 -38.178 1.00 80.19 257 THR A CA 1
ATOM 2013 C C . THR A 1 257 ? 25.633 38.467 -36.652 1.00 80.19 257 THR A C 1
ATOM 2015 O O . THR A 1 257 ? 24.568 38.386 -36.034 1.00 80.19 257 THR A O 1
ATOM 2018 N N . LEU A 1 258 ? 26.811 38.660 -36.053 1.00 80.19 258 LEU A N 1
ATOM 2019 C CA . LEU A 1 258 ? 26.993 38.780 -34.608 1.00 80.19 258 LEU A CA 1
ATOM 2020 C C . LEU A 1 258 ? 26.885 40.236 -34.129 1.00 80.19 258 LEU A C 1
ATOM 2022 O O . LEU A 1 258 ? 26.732 40.465 -32.940 1.00 80.19 258 LEU A O 1
ATOM 2026 N N . GLY A 1 259 ? 26.919 41.224 -35.033 1.00 79.88 259 GLY A N 1
ATOM 2027 C CA . GLY A 1 259 ? 26.823 42.644 -34.674 1.00 79.88 259 GLY A CA 1
ATOM 2028 C C . GLY A 1 259 ? 28.054 43.184 -33.938 1.00 79.88 259 GLY A C 1
ATOM 2029 O O . GLY A 1 259 ? 27.984 44.253 -33.339 1.00 79.88 259 GLY A O 1
ATOM 2030 N N . LEU A 1 260 ? 29.172 42.454 -33.985 1.00 80.69 260 LEU A N 1
ATOM 2031 C CA . LEU A 1 260 ? 30.431 42.787 -33.323 1.00 80.69 260 LEU A CA 1
ATOM 2032 C C . LEU A 1 260 ? 31.475 43.224 -34.354 1.00 80.69 260 LEU A C 1
ATOM 2034 O O . LEU A 1 260 ? 31.557 42.679 -35.458 1.00 80.69 260 LEU A O 1
ATOM 2038 N N . SER A 1 261 ? 32.308 44.198 -33.990 1.00 83.38 261 SER A N 1
ATOM 2039 C CA . SER A 1 261 ? 33.472 44.567 -34.799 1.00 83.38 261 SER A CA 1
ATOM 2040 C C . SER A 1 261 ? 34.552 43.478 -34.741 1.00 83.38 261 SER A C 1
ATOM 2042 O O . SER A 1 261 ? 34.639 42.711 -33.784 1.00 83.38 261 SER A O 1
ATOM 2044 N N . TRP A 1 262 ? 35.409 43.405 -35.763 1.00 81.12 262 TRP A N 1
ATOM 2045 C CA . TRP A 1 262 ? 36.486 42.408 -35.819 1.00 81.12 262 TRP A CA 1
ATOM 2046 C C . TRP A 1 262 ? 37.440 42.441 -34.604 1.00 81.12 262 TRP A C 1
ATOM 2048 O O . TRP A 1 262 ? 37.795 41.373 -34.102 1.00 81.12 262 TRP A O 1
ATOM 2058 N N . PRO A 1 263 ? 37.812 43.616 -34.053 1.00 78.62 263 PRO A N 1
ATOM 2059 C CA . PRO A 1 263 ? 38.558 43.675 -32.795 1.00 78.62 263 PRO A CA 1
ATOM 2060 C C . PRO A 1 263 ? 37.787 43.101 -31.597 1.00 78.62 263 PRO A C 1
ATOM 2062 O O . PRO A 1 263 ? 38.388 42.433 -30.769 1.00 78.62 263 PRO A O 1
ATOM 2065 N N . GLN A 1 264 ? 36.464 43.292 -31.529 1.00 77.88 264 GLN A N 1
ATOM 2066 C CA . GLN A 1 264 ? 35.624 42.746 -30.450 1.00 77.88 264 GLN A CA 1
ATOM 2067 C C . GLN A 1 264 ? 35.442 41.224 -30.545 1.00 77.88 264 GLN A C 1
ATOM 2069 O O . GLN A 1 264 ? 35.240 40.572 -29.529 1.00 77.88 264 GLN A O 1
ATOM 2074 N N . LEU A 1 265 ? 35.527 40.643 -31.747 1.00 78.50 265 LEU A N 1
ATOM 2075 C CA . LEU A 1 265 ? 35.532 39.185 -31.923 1.00 78.50 265 LEU A CA 1
ATOM 2076 C C . LEU A 1 265 ? 36.844 38.546 -31.442 1.00 78.50 265 LEU A C 1
ATOM 2078 O O . LEU A 1 265 ? 36.814 37.436 -30.914 1.00 78.50 265 LEU A O 1
ATOM 2082 N N . ASN A 1 266 ? 37.966 39.257 -31.601 1.00 74.00 266 ASN A N 1
ATOM 2083 C CA . ASN A 1 266 ? 39.282 38.850 -31.096 1.00 74.00 266 ASN A CA 1
ATOM 2084 C C . ASN A 1 266 ? 39.434 39.047 -29.580 1.00 74.00 266 ASN A C 1
ATOM 2086 O O . ASN A 1 266 ? 40.354 38.495 -28.981 1.00 74.00 266 ASN A O 1
ATOM 2090 N N . ASP A 1 267 ? 38.551 39.828 -28.962 1.00 74.44 267 ASP A N 1
ATOM 2091 C CA . ASP A 1 267 ? 38.501 39.998 -27.517 1.00 74.44 267 ASP A CA 1
ATOM 2092 C C . ASP A 1 267 ? 37.669 38.872 -26.888 1.00 74.44 267 ASP A C 1
ATOM 2094 O O . ASP A 1 267 ? 36.495 38.677 -27.214 1.00 74.44 267 ASP A O 1
ATOM 2098 N N . TRP A 1 268 ? 38.286 38.116 -25.983 1.00 68.88 268 TRP A N 1
ATOM 2099 C CA . TRP A 1 268 ? 37.659 36.990 -25.288 1.00 68.88 268 TRP A CA 1
ATOM 2100 C C . TRP A 1 268 ? 36.755 37.435 -24.130 1.00 68.88 268 TRP A C 1
ATOM 2102 O O . TRP A 1 268 ? 36.005 36.617 -23.610 1.00 68.88 268 TRP A O 1
ATOM 2112 N N . THR A 1 269 ? 36.794 38.717 -23.748 1.00 64.50 269 THR A N 1
ATOM 2113 C CA . THR A 1 269 ? 36.009 39.281 -22.634 1.00 64.50 269 THR A CA 1
ATOM 2114 C C . THR A 1 269 ? 34.615 39.774 -23.034 1.00 64.50 269 THR A C 1
ATOM 2116 O O . THR A 1 269 ? 33.789 40.070 -22.174 1.00 64.50 269 THR A O 1
ATOM 2119 N N . VAL A 1 270 ? 34.332 39.861 -24.335 1.00 63.12 270 VAL A N 1
ATOM 2120 C CA . VAL A 1 270 ? 33.038 40.312 -24.866 1.00 63.12 270 VAL A CA 1
ATOM 2121 C C . VAL A 1 270 ? 32.102 39.105 -24.997 1.00 63.12 270 VAL A C 1
ATOM 2123 O O . VAL A 1 270 ? 32.471 38.106 -25.605 1.00 63.12 270 VAL A O 1
ATOM 2126 N N . GLU A 1 271 ? 30.880 39.163 -24.487 1.00 67.31 271 GLU A N 1
ATOM 2127 C CA . GLU A 1 271 ? 29.871 38.104 -24.677 1.00 67.31 271 GLU A CA 1
ATOM 2128 C C . GLU A 1 271 ? 28.659 38.635 -25.460 1.00 67.31 271 GLU A C 1
ATOM 2130 O O . GLU A 1 271 ? 28.494 39.851 -25.598 1.00 67.31 271 GLU A O 1
ATOM 2135 N N . LEU A 1 272 ? 27.867 37.720 -26.038 1.00 58.66 272 LEU A N 1
ATOM 2136 C CA . LEU A 1 272 ? 26.649 38.007 -26.815 1.00 58.66 272 LEU A CA 1
ATOM 2137 C C . LEU A 1 272 ? 25.382 37.769 -26.001 1.00 58.66 272 LEU A C 1
ATOM 2139 O O . LEU A 1 272 ? 25.340 36.736 -25.300 1.00 58.66 272 LEU A O 1
#

Foldseek 3Di:
DDPVVVLVVVLVVVLVVLVVCVVVPDPVSVVVNVVSVVVSVVVVCVVCVVVVVVVVVVVVVVVVVVVVVVVVVVVVVVVVVVVVVVLVVVLCVQCVPPPDDDPDSVVSVVVSVVVVVVVVVVVVVVVVVVVVVVVVVVVVVVVVVVVVVVVVVVVVVVVVCVPVVDPDDPPPPPPDPPPDQLLVDPCLCPPPDPVLVVVSVCLVVVVDAPVPDDLQSNLRLLQSLQVPDDPPDRQDQVNSQVRDDPRDDGPVVNCVVNVHDSVLSSDPPDGD

pLDDT: mean 76.84, std 14.47, range [39.56, 97.56]

Sequence (272 aa):
MSTKYMIYDKYAYALGEGVRELSRGNRIHIDAARLALRLALDELAESISPILPTLSTENDRQRHEFERRQINSQLRIGELEQEINSLYGWLAEHMPDATLVPASTAGAVLAVLDKYRLSIEALEKEAAELRSQIAQLDADNAALIRRNKDLADELRRSQDHTASANGAAANPPYVLPDDLPLWAQPQALDGLDSEATDWWIGCAAGRHTWRTVPKAVQLRMVRHILSFGPESGAMKMVDFDAIKPDWMPTSASHTKTLGLSWPQLNDWTVEL

Radius of gyration: 62.7 Å; chains: 1; bounding box: 110×74×154 Å

Secondary structure (DSSP, 8-state):
--HHHHHHHHHHHHHHHHHHHHTT--THHHHHHHHHHHHHHHHHHHHHTTHHHHHHHHHHHHHHHHHHHHHHHHHHHHHHHHHHHHHHHHHHHH-TT--S--SSHHHHHHHHHHHHHHHHHHHHHHHHHHHHHHHHHHHHHHHHHHHHHHHHHHHHHHHHHHHHHTT----------TT--GGGSGGGGBTB-HHHHHHHHHHHTTSS-GGGS-HHHHHHHHHHHHHTS-TTSPPPHHHHHHHS-TTSPPHHHHHHHH---HHHHH-TT---